Protein AF-A0A6A5UX02-F1 (afdb_monomer_lite)

Foldseek 3Di:
DDDDPPPPPPPPDPDPQADDQFDFDPQFAEFGTKGWCAPPNVAPVSVCVVVVHDPVQWDAQLLVLETWGPVPQDPVSVVLSVVCCVVQVVSVVCRVVVVRHDSVCRVCLVPDWRWDALVSLLSSLVVLVVQCVVCVVVSYHGASLSNGPVNNLQSVLSVCCVVDPPRDSPDDDDPCCPNTTHRNTHMYTD

Structure (mmCIF, N/CA/C/O backbone):
data_AF-A0A6A5UX02-F1
#
_entry.id   AF-A0A6A5UX02-F1
#
loop_
_atom_site.group_PDB
_atom_site.id
_atom_site.type_symbol
_atom_site.label_atom_id
_atom_site.label_alt_id
_atom_site.label_comp_id
_atom_site.label_asym_id
_atom_site.label_entity_id
_atom_site.label_seq_id
_atom_site.pdbx_PDB_ins_code
_atom_site.Cartn_x
_atom_site.Cartn_y
_atom_site.Cartn_z
_atom_site.occupancy
_atom_site.B_iso_or_equiv
_atom_site.auth_seq_id
_atom_site.auth_comp_id
_atom_site.auth_asym_id
_atom_site.auth_atom_id
_atom_site.pdbx_PDB_model_num
ATOM 1 N N . MET A 1 1 ? -52.853 19.200 -15.869 1.00 36.12 1 MET A N 1
ATOM 2 C CA . MET A 1 1 ? -51.908 20.037 -15.098 1.00 36.12 1 MET A CA 1
ATOM 3 C C . MET A 1 1 ? -51.128 19.112 -14.178 1.00 36.12 1 MET A C 1
ATOM 5 O O . MET A 1 1 ? -51.712 18.597 -13.238 1.00 36.12 1 MET A O 1
ATOM 9 N N . GLY A 1 2 ? -49.877 18.795 -14.518 1.00 32.62 2 GLY A N 1
ATOM 10 C CA . GLY A 1 2 ? -49.016 17.913 -13.722 1.00 32.62 2 GLY A CA 1
ATOM 11 C C . GLY A 1 2 ? -48.030 18.744 -12.909 1.00 32.62 2 GLY A C 1
ATOM 12 O O . GLY A 1 2 ? -47.303 19.551 -13.481 1.00 32.62 2 GLY A O 1
ATOM 13 N N . ILE A 1 3 ? -48.039 18.575 -11.589 1.00 36.62 3 ILE A N 1
ATOM 14 C CA . ILE A 1 3 ? -47.091 19.212 -10.671 1.00 36.62 3 ILE A CA 1
ATOM 15 C C . ILE A 1 3 ? -45.788 18.411 -10.744 1.00 36.62 3 ILE A C 1
ATOM 17 O O . ILE A 1 3 ? -45.739 17.264 -10.305 1.00 36.62 3 ILE A O 1
ATOM 21 N N . ALA A 1 4 ? -44.740 18.997 -11.320 1.00 32.47 4 ALA A N 1
ATOM 22 C CA . ALA A 1 4 ? -43.396 18.442 -11.252 1.00 32.47 4 ALA A CA 1
ATOM 23 C C . ALA A 1 4 ? -42.816 18.740 -9.862 1.00 32.47 4 ALA A C 1
ATOM 25 O O . ALA A 1 4 ? -42.477 19.884 -9.559 1.00 32.47 4 ALA A O 1
ATOM 26 N N . LEU A 1 5 ? -42.712 17.717 -9.007 1.00 34.97 5 LEU A N 1
ATOM 27 C CA . LEU A 1 5 ? -41.864 17.790 -7.821 1.00 34.97 5 LEU A CA 1
ATOM 28 C C . LEU A 1 5 ? -40.405 17.806 -8.284 1.00 34.97 5 LEU A C 1
ATOM 30 O O . LEU A 1 5 ? -39.851 16.780 -8.676 1.00 34.97 5 LEU A O 1
ATOM 34 N N . ALA A 1 6 ? -39.781 18.980 -8.231 1.00 35.69 6 ALA A N 1
ATOM 35 C CA . ALA A 1 6 ? -38.335 19.092 -8.275 1.00 35.69 6 ALA A CA 1
ATOM 36 C C . ALA A 1 6 ? -37.781 18.459 -6.991 1.00 35.69 6 ALA A C 1
ATOM 38 O O . ALA A 1 6 ? -37.843 19.052 -5.916 1.00 35.69 6 ALA A O 1
ATOM 39 N N . ALA A 1 7 ? -37.285 17.226 -7.094 1.00 32.75 7 ALA A N 1
ATOM 40 C CA . ALA A 1 7 ? -36.490 16.620 -6.041 1.00 32.75 7 ALA A CA 1
ATOM 41 C C . ALA A 1 7 ? -35.192 17.423 -5.927 1.00 32.75 7 ALA A C 1
ATOM 43 O O . ALA A 1 7 ? -34.283 17.297 -6.749 1.00 32.75 7 ALA A O 1
ATOM 44 N N . THR A 1 8 ? -35.131 18.295 -4.926 1.00 33.03 8 THR A N 1
ATOM 45 C CA . THR A 1 8 ? -33.921 19.008 -4.540 1.00 33.03 8 THR A CA 1
ATOM 46 C C . THR A 1 8 ? -32.908 17.962 -4.092 1.00 33.03 8 THR A C 1
ATOM 48 O O . THR A 1 8 ? -32.950 17.486 -2.957 1.00 33.03 8 THR A O 1
ATOM 51 N N . LEU A 1 9 ? -32.019 17.560 -5.003 1.00 32.19 9 LEU A N 1
ATOM 52 C CA . LEU A 1 9 ? -30.821 16.800 -4.675 1.00 32.19 9 LEU A CA 1
ATOM 53 C C . LEU A 1 9 ? -30.013 17.654 -3.696 1.00 32.19 9 LEU A C 1
ATOM 55 O O . LEU A 1 9 ? -29.263 18.541 -4.099 1.00 32.19 9 LEU A O 1
ATOM 59 N N . HIS A 1 10 ? -30.192 17.402 -2.399 1.00 31.09 10 HIS A N 1
ATOM 60 C CA . HIS A 1 10 ? -29.234 17.809 -1.386 1.00 31.09 10 HIS A CA 1
ATOM 61 C C . HIS A 1 10 ? -27.953 17.036 -1.678 1.00 31.09 10 HIS A C 1
ATOM 63 O O . HIS A 1 10 ? -27.734 15.929 -1.190 1.00 31.09 10 HIS A O 1
ATOM 69 N N . ARG A 1 11 ? -27.117 17.610 -2.541 1.00 34.28 11 ARG A N 1
ATOM 70 C CA . ARG A 1 11 ? -25.721 17.224 -2.642 1.00 34.28 11 ARG A CA 1
ATOM 71 C C . ARG A 1 11 ? -25.120 17.652 -1.310 1.00 34.28 11 ARG A C 1
ATOM 73 O O . ARG A 1 11 ? -24.959 18.847 -1.076 1.00 34.28 11 ARG A O 1
ATOM 80 N N . ALA A 1 12 ? -24.918 16.694 -0.406 1.00 37.16 12 ALA A N 1
ATOM 81 C CA . ALA A 1 12 ? -24.171 16.939 0.817 1.00 37.16 12 ALA A CA 1
ATOM 82 C C . ALA A 1 12 ? -22.887 17.671 0.415 1.00 37.16 12 ALA A C 1
ATOM 84 O O . ALA A 1 12 ? -22.179 17.218 -0.490 1.00 37.16 12 ALA A O 1
ATOM 85 N N . SER A 1 13 ? -22.656 18.848 0.999 1.00 35.81 13 SER A N 1
ATOM 86 C CA . SER A 1 13 ? -21.406 19.567 0.781 1.00 35.81 13 SER A CA 1
ATOM 87 C C . SER A 1 13 ? -20.269 18.605 1.136 1.00 35.81 13 SER A C 1
ATOM 89 O O . SER A 1 13 ? -20.356 17.985 2.199 1.00 35.81 13 SER A O 1
ATOM 91 N N . PRO A 1 14 ? -19.257 18.417 0.270 1.00 43.56 14 PRO A N 1
ATOM 92 C CA . PRO A 1 14 ? -18.121 17.573 0.609 1.00 43.56 14 PRO A CA 1
ATOM 93 C C . PRO A 1 14 ? -17.522 18.061 1.930 1.00 43.56 14 PRO A C 1
ATOM 95 O O . PRO A 1 14 ? -17.419 19.271 2.154 1.00 43.56 14 PRO A O 1
ATOM 98 N N . ASP A 1 15 ? -17.195 17.123 2.818 1.00 45.66 15 ASP A N 1
ATOM 99 C CA . ASP A 1 15 ? -16.470 17.427 4.047 1.00 45.66 15 ASP A CA 1
ATOM 100 C C . ASP A 1 15 ? -15.148 18.107 3.647 1.00 45.66 15 ASP A C 1
ATOM 102 O O . ASP A 1 15 ? -14.375 17.511 2.891 1.00 45.66 15 ASP A O 1
ATOM 106 N N . PRO A 1 16 ? -14.866 19.341 4.105 1.00 45.94 16 PRO A N 1
ATOM 107 C CA . PRO A 1 16 ? -13.628 20.049 3.770 1.00 45.94 16 PRO A CA 1
ATOM 108 C C . PRO A 1 16 ? -12.355 19.311 4.234 1.00 45.94 16 PRO A C 1
ATOM 110 O O . PRO A 1 16 ? -11.247 19.702 3.862 1.00 45.94 16 PRO A O 1
ATOM 113 N N . ASN A 1 17 ? -12.498 18.237 5.018 1.00 48.72 17 ASN A N 1
ATOM 114 C CA . ASN A 1 17 ? -11.422 17.383 5.513 1.00 48.72 17 ASN A CA 1
ATOM 115 C C . ASN A 1 17 ? -11.233 16.074 4.717 1.00 48.72 17 ASN A C 1
ATOM 117 O O . ASN A 1 17 ? -10.430 15.236 5.123 1.00 48.72 17 ASN A O 1
ATOM 121 N N . VAL A 1 18 ? -11.936 15.871 3.595 1.00 49.97 18 VAL A N 1
ATOM 122 C CA . VAL A 1 18 ? -11.862 14.651 2.767 1.00 49.97 18 VAL A CA 1
ATOM 123 C C . VAL A 1 18 ? -11.509 15.018 1.324 1.00 49.97 18 VAL A C 1
ATOM 125 O O . VAL A 1 18 ? -12.277 15.702 0.656 1.00 49.97 18 VAL A O 1
ATOM 128 N N . TRP A 1 19 ? -10.355 14.556 0.827 1.00 57.84 19 TRP A N 1
ATOM 129 C CA . TRP A 1 19 ? -9.800 15.040 -0.451 1.00 57.84 19 TRP A CA 1
ATOM 130 C C . TRP A 1 19 ? -9.678 13.988 -1.561 1.00 57.84 19 TRP A C 1
ATOM 132 O O . TRP A 1 19 ? -9.590 14.371 -2.726 1.00 57.84 19 TRP A O 1
ATOM 142 N N . LEU A 1 20 ? -9.750 12.687 -1.257 1.00 63.22 20 LEU A N 1
ATOM 143 C CA . LEU A 1 20 ? -9.851 11.642 -2.283 1.00 63.22 20 LEU A CA 1
ATOM 144 C C . LEU A 1 20 ? -11.222 10.968 -2.198 1.00 63.22 20 LEU A C 1
ATOM 146 O O . LEU A 1 20 ? -11.505 10.194 -1.281 1.00 63.22 20 LEU A O 1
ATOM 150 N N . SER A 1 21 ? -12.083 11.307 -3.159 1.00 63.16 21 SER A N 1
ATOM 151 C CA . SER A 1 21 ? -13.351 10.620 -3.389 1.00 63.16 21 SER A CA 1
ATOM 152 C C . SER A 1 21 ? -13.114 9.487 -4.376 1.00 63.16 21 SER A C 1
ATOM 154 O O . SER A 1 21 ? -12.569 9.703 -5.456 1.00 63.16 21 SER A O 1
ATOM 156 N N . TRP A 1 22 ? -13.520 8.290 -3.977 1.00 72.12 22 TRP A N 1
ATOM 157 C CA . TRP A 1 22 ? -13.393 7.073 -4.765 1.00 72.12 22 TRP A CA 1
ATOM 158 C C . TRP A 1 22 ? -14.769 6.643 -5.266 1.00 72.12 22 TRP A C 1
ATOM 160 O O . TRP A 1 22 ? -15.767 6.812 -4.553 1.00 72.12 22 TRP A O 1
ATOM 170 N N . ASP A 1 23 ? -14.835 6.082 -6.472 1.00 76.69 23 ASP A N 1
ATOM 171 C CA . ASP A 1 23 ? -16.083 5.544 -7.012 1.00 76.69 23 ASP A CA 1
ATOM 172 C C . ASP A 1 23 ? -16.323 4.146 -6.432 1.00 76.69 23 ASP A C 1
ATOM 174 O O . ASP A 1 23 ? -15.813 3.135 -6.921 1.00 76.69 23 ASP A O 1
ATOM 178 N N . LEU A 1 24 ? -17.049 4.106 -5.312 1.00 78.88 24 LEU A N 1
ATOM 179 C CA . LEU A 1 24 ? -17.302 2.883 -4.557 1.00 78.88 24 LEU A CA 1
ATOM 180 C C . LEU A 1 24 ? -18.662 2.276 -4.924 1.00 78.88 24 LEU A C 1
ATOM 182 O O . LEU A 1 24 ? -19.668 2.992 -4.967 1.00 78.88 24 LEU A O 1
ATOM 186 N N . PRO A 1 25 ? -18.767 0.938 -5.032 1.00 78.31 25 PRO A N 1
ATOM 187 C CA . PRO A 1 25 ? -20.056 0.263 -5.081 1.00 78.31 25 PRO A CA 1
ATOM 188 C C . PRO A 1 25 ? -20.932 0.660 -3.885 1.00 78.31 25 PRO A C 1
ATOM 190 O O . PRO A 1 25 ? -20.452 0.685 -2.742 1.00 78.31 25 PRO A O 1
ATOM 193 N N . LYS A 1 26 ? -22.220 0.933 -4.143 1.00 76.12 26 LYS A N 1
ATOM 194 C CA . LYS A 1 26 ? -23.183 1.459 -3.151 1.00 76.12 26 LYS A CA 1
ATOM 195 C C . LYS A 1 26 ? -23.240 0.626 -1.866 1.00 76.12 26 LYS A C 1
ATOM 197 O O . LYS A 1 26 ? -23.260 1.193 -0.778 1.00 76.12 26 LYS A O 1
ATOM 202 N N . ASP A 1 27 ? -23.156 -0.695 -1.994 1.00 82.31 27 ASP A N 1
ATOM 203 C CA . ASP A 1 27 ? -23.298 -1.636 -0.876 1.00 82.31 27 ASP A CA 1
ATOM 204 C C . ASP A 1 27 ? -21.956 -2.116 -0.289 1.00 82.31 27 ASP A C 1
ATOM 206 O O . ASP A 1 27 ? -21.923 -3.044 0.521 1.00 82.31 27 ASP A O 1
ATOM 210 N N . SER A 1 28 ? -20.831 -1.500 -0.679 1.00 83.31 28 SER A N 1
ATOM 211 C CA . SER A 1 28 ? -19.513 -1.863 -0.142 1.00 83.31 28 SER A CA 1
ATOM 212 C C . SER A 1 28 ? -19.416 -1.567 1.360 1.00 83.31 28 SER A C 1
ATOM 214 O O . SER A 1 28 ? -19.872 -0.519 1.827 1.00 83.31 28 SER A O 1
ATOM 216 N N . LYS A 1 29 ? -18.805 -2.468 2.137 1.00 88.31 29 LYS A N 1
ATOM 217 C CA . LYS A 1 29 ? -18.636 -2.312 3.592 1.00 88.31 29 LYS A CA 1
ATOM 218 C C . LYS A 1 29 ? -17.166 -2.093 3.949 1.00 88.31 29 LYS A C 1
ATOM 220 O O . LYS A 1 29 ? -16.359 -3.005 3.843 1.00 88.31 29 LYS A O 1
ATOM 225 N N . GLY A 1 30 ? -16.829 -0.910 4.442 1.00 88.00 30 GLY A N 1
ATOM 226 C CA . GLY A 1 30 ? -15.458 -0.558 4.808 1.00 88.00 30 GLY A CA 1
ATOM 227 C C . GLY A 1 30 ? -15.255 0.954 4.806 1.00 88.00 30 GLY A C 1
ATOM 228 O O . GLY A 1 30 ? -16.230 1.681 4.570 1.00 88.00 30 GLY A O 1
ATOM 229 N N . PRO A 1 31 ? -14.017 1.416 5.046 1.00 86.62 31 PRO A N 1
ATOM 230 C CA . PRO A 1 31 ? -13.642 2.824 4.958 1.00 86.62 31 PRO A CA 1
ATOM 231 C C . PRO A 1 31 ? -14.131 3.473 3.667 1.00 86.62 31 PRO A C 1
ATOM 233 O O . PRO A 1 31 ? -13.996 2.903 2.583 1.00 86.62 31 PRO A O 1
ATOM 236 N N . LYS A 1 32 ? -14.746 4.647 3.766 1.00 82.62 32 LYS A N 1
ATOM 237 C CA . LYS A 1 32 ? -15.328 5.335 2.598 1.00 82.62 32 LYS A CA 1
ATOM 238 C C . LYS A 1 32 ? -14.443 6.457 2.101 1.00 82.62 32 LYS A C 1
ATOM 240 O O . LYS A 1 32 ? -14.542 6.835 0.937 1.00 82.62 32 LYS A O 1
ATOM 245 N N . ASN A 1 33 ? -13.569 6.943 2.969 1.00 78.81 33 ASN A N 1
ATOM 246 C CA . ASN A 1 33 ? -12.746 8.097 2.702 1.00 78.81 33 ASN A CA 1
ATOM 247 C C . ASN A 1 33 ? -11.279 7.697 2.740 1.00 78.81 33 ASN A C 1
ATOM 249 O O . ASN A 1 33 ? -10.866 6.796 3.476 1.00 78.81 33 ASN A O 1
ATOM 253 N N . GLN A 1 34 ? -10.491 8.398 1.936 1.00 84.81 34 GLN A N 1
ATOM 254 C CA . GLN A 1 34 ? -9.050 8.375 2.054 1.00 84.81 34 GLN A CA 1
ATOM 255 C C . GLN A 1 34 ? -8.558 9.812 2.200 1.00 84.81 34 GLN A C 1
ATOM 257 O O . GLN A 1 34 ? -8.861 10.679 1.377 1.00 84.81 34 GLN A O 1
ATOM 262 N N . LEU A 1 35 ? -7.825 10.069 3.276 1.00 79.62 35 LEU A N 1
ATOM 263 C CA . LEU A 1 35 ? -7.162 11.341 3.499 1.00 79.62 35 LEU A CA 1
ATOM 264 C C . LEU A 1 35 ? -5.770 11.265 2.894 1.00 79.62 35 LEU A C 1
ATOM 266 O O . LEU A 1 35 ? -4.984 10.400 3.266 1.00 79.62 35 LEU A O 1
ATOM 270 N N . GLN A 1 36 ? -5.472 12.180 1.983 1.00 77.19 36 GLN A N 1
ATOM 271 C CA . GLN A 1 36 ? -4.112 12.442 1.544 1.00 77.19 36 GLN A CA 1
ATOM 272 C C . GLN A 1 36 ? -3.511 13.517 2.453 1.00 77.19 36 GLN A C 1
ATOM 274 O O . GLN A 1 36 ? -4.125 14.567 2.646 1.00 77.19 36 GLN A O 1
ATOM 279 N N . PHE A 1 37 ? -2.330 13.274 3.025 1.00 72.88 37 PHE A N 1
ATOM 280 C CA . PHE A 1 37 ? -1.683 14.246 3.912 1.00 72.88 37 PHE A CA 1
ATOM 281 C C . PHE A 1 37 ? -0.983 15.339 3.104 1.00 72.88 37 PHE A C 1
ATOM 283 O O . PHE A 1 37 ? 0.225 15.341 2.892 1.00 72.88 37 PHE A O 1
ATOM 290 N N . THR A 1 38 ? -1.770 16.297 2.636 1.00 64.75 38 THR A N 1
ATOM 291 C CA . THR A 1 38 ? -1.304 17.550 2.036 1.00 64.75 38 THR A CA 1
ATOM 292 C C . THR A 1 38 ? -1.815 18.733 2.857 1.00 64.75 38 THR A C 1
ATOM 294 O O . THR A 1 38 ? -2.713 18.591 3.685 1.00 64.75 38 THR A O 1
ATOM 297 N N . TRP A 1 39 ? -1.256 19.929 2.649 1.00 53.78 39 TRP A N 1
ATOM 298 C CA . TRP A 1 39 ? -1.781 21.157 3.267 1.00 53.78 39 TRP A CA 1
ATOM 299 C C . TRP A 1 39 ? -3.311 21.269 3.048 1.00 53.78 39 TRP A C 1
ATOM 301 O O . TRP A 1 39 ? -3.727 21.065 1.907 1.00 53.78 39 TRP A O 1
ATOM 311 N N . PRO A 1 40 ? -4.164 21.558 4.062 1.00 55.22 40 PRO A N 1
ATOM 312 C CA . PRO A 1 40 ? -3.895 22.084 5.409 1.00 55.22 40 PRO A CA 1
ATOM 313 C C . PRO A 1 40 ? -3.714 21.050 6.531 1.00 55.22 40 PRO A C 1
ATOM 315 O O . PRO A 1 40 ? -3.489 21.455 7.668 1.00 55.22 40 PRO A O 1
ATOM 318 N N . HIS A 1 41 ? -3.770 19.749 6.230 1.00 60.62 41 HIS A N 1
ATOM 319 C CA . HIS A 1 41 ? -3.484 18.661 7.175 1.00 60.62 41 HIS A CA 1
ATOM 320 C C . HIS A 1 41 ? -2.094 18.105 6.871 1.00 60.62 41 HIS A C 1
ATOM 322 O O . HIS A 1 41 ? -1.960 17.023 6.294 1.00 60.62 41 HIS A O 1
ATOM 328 N N . PRO A 1 42 ? -1.026 18.862 7.191 1.00 63.00 42 PRO A N 1
ATOM 329 C CA . PRO A 1 42 ? 0.300 18.604 6.668 1.00 63.00 42 PRO A CA 1
ATOM 330 C C . PRO A 1 42 ? 0.923 17.348 7.250 1.00 63.00 42 PRO A C 1
ATOM 332 O O . PRO A 1 42 ? 2.098 17.181 7.025 1.00 63.00 42 PRO A O 1
ATOM 335 N N . ASN A 1 43 ? 0.274 16.568 8.113 1.00 68.62 43 ASN A N 1
ATOM 336 C CA . ASN A 1 43 ? 0.816 15.303 8.594 1.00 68.62 43 ASN A CA 1
ATOM 337 C C . ASN A 1 43 ? -0.261 14.490 9.317 1.00 68.62 43 ASN A C 1
ATOM 339 O O . ASN A 1 43 ? -1.239 15.026 9.842 1.00 68.62 43 ASN A O 1
ATOM 343 N N . PHE A 1 44 ? -0.009 13.188 9.397 1.00 71.75 44 PHE A N 1
ATOM 344 C CA . PHE A 1 44 ? -0.852 12.236 10.103 1.00 71.75 44 PHE A CA 1
ATOM 345 C C . PHE A 1 44 ? -1.023 12.562 11.594 1.00 71.75 44 PHE A C 1
ATOM 347 O O . PHE A 1 44 ? -2.119 12.406 12.113 1.00 71.75 44 PHE A O 1
ATOM 354 N N . THR A 1 45 ? 0.024 13.040 12.278 1.00 73.00 45 THR A N 1
ATOM 355 C CA . THR A 1 45 ? 0.002 13.321 13.728 1.00 73.00 45 THR A CA 1
ATOM 356 C C . THR A 1 45 ? -1.039 14.381 14.100 1.00 73.00 45 THR A C 1
ATOM 358 O O . THR A 1 45 ? -1.731 14.252 15.108 1.00 73.00 45 THR A O 1
ATOM 361 N N . THR A 1 46 ? -1.176 15.427 13.282 1.00 75.44 46 THR A N 1
ATOM 362 C CA . THR A 1 46 ? -2.201 16.464 13.458 1.00 75.44 46 THR A CA 1
ATOM 363 C C . THR A 1 46 ? -3.597 15.866 13.295 1.00 75.44 46 THR A C 1
ATOM 365 O O . THR A 1 46 ? -4.423 15.985 14.198 1.00 75.44 46 THR A O 1
ATOM 368 N N . TRP A 1 47 ? -3.833 15.137 12.201 1.00 77.38 47 TRP A N 1
ATOM 369 C CA . TRP A 1 47 ? -5.123 14.491 11.951 1.00 77.38 47 TRP A CA 1
ATOM 370 C C . TRP A 1 47 ? -5.491 13.461 13.027 1.00 77.38 47 TRP A C 1
ATOM 372 O O . TRP A 1 47 ? -6.642 13.398 13.460 1.00 77.38 47 TRP A O 1
ATOM 382 N N . SER A 1 48 ? -4.536 12.652 13.491 1.00 78.88 48 SER A N 1
ATOM 383 C CA . SER A 1 48 ? -4.779 11.629 14.509 1.00 78.88 48 SER A CA 1
ATOM 384 C C . SER A 1 48 ? -5.167 12.262 15.849 1.00 78.88 48 SER A C 1
ATOM 386 O O . SER A 1 48 ? -6.111 11.804 16.490 1.00 78.88 48 SER A O 1
ATOM 388 N N . ALA A 1 49 ? -4.510 13.364 16.233 1.00 79.75 49 ALA A N 1
ATOM 389 C CA . ALA A 1 49 ? -4.848 14.121 17.438 1.00 79.75 49 ALA A CA 1
ATOM 390 C C . ALA A 1 49 ? -6.253 14.746 17.362 1.00 79.75 49 ALA A C 1
ATOM 392 O O . ALA A 1 49 ? -7.018 14.647 18.320 1.00 79.75 49 ALA A O 1
ATOM 393 N N . GLU A 1 50 ? -6.615 15.344 16.224 1.00 78.69 50 GLU A N 1
ATOM 394 C CA . GLU A 1 50 ? -7.928 15.977 16.020 1.00 78.69 50 GLU A CA 1
ATOM 395 C C . GLU A 1 50 ? -9.072 14.961 15.921 1.00 78.69 50 GLU A C 1
ATOM 397 O O . GLU A 1 50 ? -10.171 15.203 16.417 1.00 78.69 50 GLU A O 1
ATOM 402 N N . SER A 1 51 ? -8.816 13.805 15.306 1.00 75.81 51 SER A N 1
ATOM 403 C CA . SER A 1 51 ? -9.807 12.736 15.1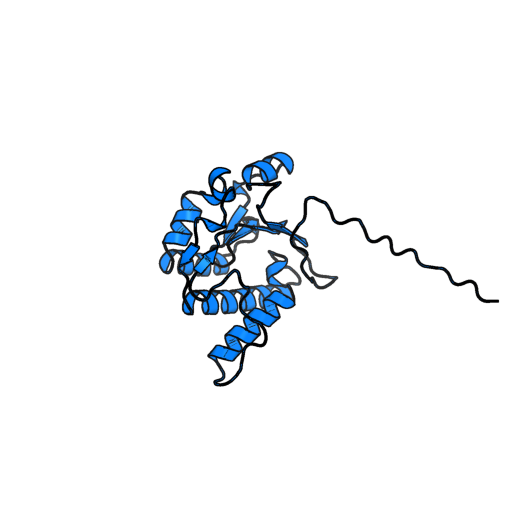42 1.00 75.81 51 SER A CA 1
ATOM 404 C C . SER A 1 51 ? -9.913 11.797 16.350 1.00 75.81 51 SER A C 1
ATOM 406 O O . SER A 1 51 ? -10.766 10.907 16.350 1.00 75.81 51 SER A O 1
ATOM 408 N N . GLY A 1 52 ? -9.061 11.969 17.369 1.00 80.88 52 GLY A N 1
ATOM 409 C CA . GLY A 1 52 ? -8.995 11.089 18.539 1.00 80.88 52 GLY A CA 1
ATOM 410 C C . GLY A 1 52 ? -8.533 9.665 18.211 1.00 80.88 52 GLY A C 1
ATOM 411 O O . GLY A 1 52 ? -8.852 8.730 18.945 1.00 80.88 52 GLY A O 1
ATOM 412 N N . ARG A 1 53 ? -7.822 9.480 17.095 1.00 82.50 53 ARG A N 1
ATOM 413 C CA . ARG A 1 53 ? -7.328 8.177 16.633 1.00 82.50 53 ARG A CA 1
ATOM 414 C C . ARG A 1 53 ? -5.892 7.968 17.090 1.00 82.50 53 ARG A C 1
ATOM 416 O O . ARG A 1 53 ? -5.078 8.887 17.012 1.00 82.50 53 ARG A O 1
ATOM 423 N N . ASN A 1 54 ? -5.563 6.756 17.531 1.00 84.50 54 ASN A N 1
ATOM 424 C CA . ASN A 1 54 ? -4.185 6.421 17.857 1.00 84.50 54 ASN A CA 1
ATOM 425 C C . ASN A 1 54 ? -3.439 6.030 16.579 1.00 84.50 54 ASN A C 1
ATOM 427 O O . ASN A 1 54 ? -3.941 5.280 15.746 1.00 84.50 54 ASN A O 1
ATOM 431 N N . ILE A 1 55 ? -2.224 6.540 16.427 1.00 80.06 55 ILE A N 1
ATOM 432 C CA . ILE A 1 55 ? -1.352 6.186 15.319 1.00 80.06 55 ILE A CA 1
ATOM 433 C C . ILE A 1 55 ? -0.978 4.707 15.295 1.00 80.06 55 ILE A C 1
ATOM 435 O O . ILE A 1 55 ? -0.856 4.127 14.219 1.00 80.06 55 ILE A O 1
ATOM 439 N N . ASP A 1 56 ? -0.836 4.089 16.463 1.00 85.56 56 ASP A N 1
ATOM 440 C CA . ASP A 1 56 ? -0.453 2.681 16.557 1.00 85.56 56 ASP A CA 1
ATOM 441 C C . ASP A 1 56 ? -1.600 1.733 16.146 1.00 85.56 56 ASP A C 1
ATOM 443 O O . ASP A 1 56 ? -1.380 0.539 15.933 1.00 85.56 56 ASP A O 1
ATOM 447 N N . ASP A 1 57 ? -2.807 2.271 15.927 1.00 89.19 57 ASP A N 1
ATOM 448 C CA . ASP A 1 57 ? -3.932 1.544 15.331 1.00 89.19 57 ASP A CA 1
ATOM 449 C C . ASP A 1 57 ? -3.812 1.421 13.804 1.00 89.19 57 ASP A C 1
ATOM 451 O O . ASP A 1 57 ? -4.671 0.796 13.173 1.00 89.19 57 ASP A O 1
ATOM 455 N N . PHE A 1 58 ? -2.777 2.016 13.202 1.00 89.12 58 PHE A N 1
ATOM 456 C CA . PHE A 1 58 ? -2.560 2.013 11.764 1.00 89.12 58 PHE A CA 1
ATOM 457 C C . PHE A 1 58 ? -1.275 1.298 11.366 1.00 89.12 58 PHE A C 1
ATOM 459 O O . PHE A 1 58 ? -0.212 1.441 11.968 1.00 89.12 58 PHE A O 1
ATOM 466 N N . TYR A 1 59 ? -1.385 0.581 10.258 1.00 91.56 59 TYR A N 1
ATOM 467 C CA . TYR A 1 59 ? -0.305 -0.098 9.578 1.00 91.56 59 TYR A CA 1
ATOM 468 C C . TYR A 1 59 ? -0.058 0.575 8.229 1.00 91.56 59 TYR A C 1
ATOM 470 O O . TYR A 1 59 ? -1.000 0.793 7.465 1.00 91.56 59 TYR A O 1
ATOM 478 N N . LEU A 1 60 ? 1.201 0.892 7.929 1.00 91.06 60 LEU A N 1
ATOM 479 C CA . LEU A 1 60 ? 1.594 1.456 6.642 1.00 91.06 60 LEU A CA 1
ATOM 480 C C . LEU A 1 60 ? 1.836 0.337 5.627 1.00 91.06 60 LEU A C 1
ATOM 482 O O . LEU A 1 60 ? 2.770 -0.448 5.772 1.00 91.06 60 LEU A O 1
ATOM 486 N N . ARG A 1 61 ? 1.043 0.326 4.561 1.00 93.62 61 ARG A N 1
ATOM 487 C CA . ARG A 1 61 ? 1.333 -0.424 3.342 1.00 93.62 61 ARG A CA 1
ATOM 488 C C . ARG A 1 61 ? 2.337 0.353 2.485 1.00 93.62 61 ARG A C 1
ATOM 490 O O . ARG A 1 61 ? 2.174 1.547 2.232 1.00 93.62 61 ARG A O 1
ATOM 497 N N . LEU A 1 62 ? 3.395 -0.325 2.057 1.00 91.94 62 LEU A N 1
ATOM 498 C CA . LEU A 1 62 ? 4.506 0.264 1.310 1.00 91.94 62 LEU A CA 1
ATOM 499 C C . LEU A 1 62 ? 4.167 0.462 -0.171 1.00 91.94 62 LEU A C 1
ATOM 501 O O . LEU A 1 62 ? 4.600 1.440 -0.774 1.00 91.94 62 LEU A O 1
ATOM 505 N N . ASP A 1 63 ? 3.388 -0.453 -0.746 1.00 92.12 63 ASP A N 1
ATOM 506 C CA . ASP A 1 63 ? 3.085 -0.487 -2.178 1.00 92.12 63 ASP A CA 1
ATOM 507 C C . ASP A 1 63 ? 2.132 0.625 -2.628 1.00 92.12 63 ASP A C 1
ATOM 509 O O . ASP A 1 63 ? 2.276 1.169 -3.719 1.00 92.12 63 ASP A O 1
ATOM 513 N N . ASP A 1 64 ? 1.168 0.970 -1.776 1.00 87.94 64 ASP A N 1
ATOM 514 C CA . ASP A 1 64 ? 0.134 1.976 -2.029 1.00 87.94 64 ASP A CA 1
ATOM 515 C C . ASP A 1 64 ? 0.339 3.250 -1.188 1.00 87.94 64 ASP A C 1
ATOM 517 O O . ASP A 1 64 ? -0.474 4.176 -1.261 1.00 87.94 64 ASP A O 1
ATOM 521 N N . GLN A 1 65 ? 1.405 3.283 -0.376 1.00 87.62 65 GLN A N 1
ATOM 522 C CA . GLN A 1 65 ? 1.733 4.357 0.563 1.00 87.62 65 GLN A CA 1
ATOM 523 C C . GLN A 1 65 ? 0.545 4.716 1.457 1.00 87.62 65 GLN A C 1
ATOM 525 O O . GLN A 1 65 ? 0.170 5.881 1.597 1.00 87.62 65 GLN A O 1
ATOM 530 N N . THR A 1 66 ? -0.128 3.718 2.015 1.00 89.56 66 THR A N 1
ATOM 531 C CA . THR A 1 66 ? -1.403 3.943 2.690 1.00 89.56 66 THR A CA 1
ATOM 532 C C . THR A 1 66 ? -1.428 3.344 4.085 1.00 89.56 66 THR A C 1
ATOM 534 O O . THR A 1 66 ? -1.098 2.185 4.316 1.00 89.56 66 THR A O 1
ATOM 537 N N . LEU A 1 67 ? -1.871 4.157 5.037 1.00 90.62 67 LEU A N 1
ATOM 538 C CA . LEU A 1 67 ? -2.178 3.760 6.398 1.00 90.62 67 LEU A CA 1
ATOM 539 C C . LEU A 1 67 ? -3.575 3.147 6.437 1.00 90.62 67 LEU A C 1
ATOM 541 O O . LEU A 1 67 ? -4.576 3.791 6.107 1.00 90.62 67 LEU A O 1
ATOM 545 N N . ILE A 1 68 ? -3.628 1.894 6.867 1.00 92.31 68 ILE A N 1
ATOM 546 C CA . ILE A 1 68 ? -4.853 1.116 7.039 1.00 92.31 68 ILE A CA 1
ATOM 547 C C . ILE A 1 68 ? -4.995 0.673 8.496 1.00 92.31 68 ILE A C 1
ATOM 549 O O . ILE A 1 68 ? -3.986 0.574 9.190 1.00 92.31 68 ILE A O 1
ATOM 553 N N . PRO A 1 69 ? -6.208 0.362 8.981 1.00 91.06 69 PRO A N 1
ATOM 554 C CA . PRO A 1 69 ? -6.368 -0.156 10.334 1.00 91.06 69 PRO A CA 1
ATOM 555 C C . PRO A 1 69 ? -5.564 -1.448 10.535 1.00 91.06 69 PRO A C 1
ATOM 557 O O . PRO A 1 69 ? -5.752 -2.409 9.786 1.00 91.06 69 PRO A O 1
ATOM 560 N N . THR A 1 70 ? -4.728 -1.507 11.574 1.00 92.38 70 THR A N 1
ATOM 561 C CA . THR A 1 70 ? -3.880 -2.667 11.908 1.00 92.38 70 THR A CA 1
A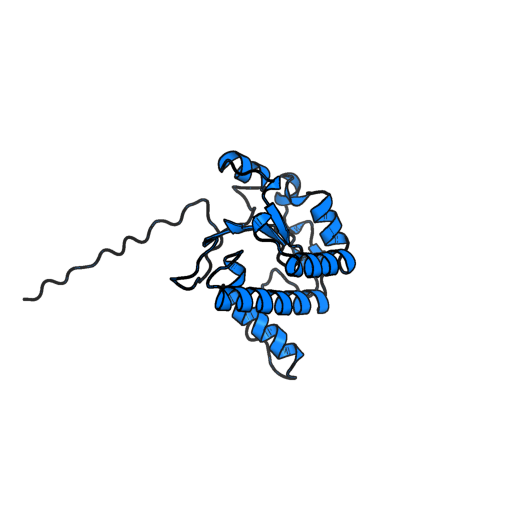TOM 562 C C . THR A 1 70 ? -4.704 -3.948 12.035 1.00 92.38 70 THR A C 1
ATOM 564 O O . THR A 1 70 ? -4.300 -5.003 11.558 1.00 92.38 70 THR A O 1
ATOM 567 N N . ALA A 1 71 ? -5.923 -3.851 12.575 1.00 91.44 71 ALA A N 1
ATOM 568 C CA . ALA A 1 71 ? -6.854 -4.976 12.694 1.00 91.44 71 ALA A CA 1
ATOM 569 C C . ALA A 1 71 ? -7.311 -5.581 11.347 1.00 91.44 71 ALA A C 1
ATOM 571 O O . ALA A 1 71 ? -7.907 -6.655 11.330 1.00 91.44 71 ALA A O 1
ATOM 572 N N . SER A 1 72 ? -7.073 -4.895 10.225 1.00 90.94 72 SER A N 1
ATOM 573 C CA . SER A 1 72 ? -7.411 -5.368 8.874 1.00 90.94 72 SER A CA 1
ATOM 574 C C . SER A 1 72 ? -6.241 -6.051 8.159 1.00 90.94 72 SER A C 1
ATOM 576 O O . SER A 1 72 ? -6.427 -6.574 7.058 1.00 90.94 72 SER A O 1
ATOM 578 N N . VAL A 1 73 ? -5.046 -6.034 8.755 1.00 93.50 73 VAL A N 1
ATOM 579 C CA . VAL A 1 73 ? -3.835 -6.646 8.204 1.00 93.50 73 VAL A CA 1
ATOM 580 C C . VAL A 1 73 ? -3.833 -8.131 8.553 1.00 93.50 73 VAL A C 1
ATOM 582 O O . VAL A 1 73 ? -3.812 -8.503 9.724 1.00 93.50 73 VAL A O 1
ATOM 585 N N . ASP A 1 74 ? -3.855 -8.990 7.536 1.00 94.12 74 ASP A N 1
ATOM 586 C CA . ASP A 1 74 ? -3.768 -10.439 7.713 1.00 94.12 74 ASP A CA 1
ATOM 587 C C . ASP A 1 74 ? -2.390 -10.989 7.318 1.00 94.12 74 ASP A C 1
ATOM 589 O O . ASP A 1 74 ? -1.512 -10.268 6.839 1.00 94.12 74 ASP A O 1
ATOM 593 N N . ALA A 1 75 ? -2.195 -12.295 7.513 1.00 95.94 75 ALA A N 1
ATOM 594 C CA . ALA A 1 75 ? -0.937 -12.963 7.190 1.00 95.94 75 ALA A CA 1
ATOM 595 C C . ALA A 1 75 ? -0.555 -12.849 5.703 1.00 95.94 75 ALA A C 1
ATOM 597 O O . ALA A 1 75 ? 0.632 -12.791 5.383 1.00 95.94 75 ALA A O 1
ATOM 598 N N . SER A 1 76 ? -1.538 -12.794 4.796 1.00 94.56 76 SER A N 1
ATOM 599 C CA . SER A 1 76 ? -1.263 -12.631 3.369 1.00 94.56 76 SER A CA 1
ATOM 600 C C . SER A 1 76 ? -0.773 -11.220 3.066 1.00 94.56 76 SER A C 1
ATOM 602 O O . SER A 1 76 ? 0.166 -11.073 2.292 1.00 94.56 76 SER A O 1
ATOM 604 N N . GLU A 1 77 ? -1.388 -10.196 3.656 1.00 95.88 77 GLU A N 1
ATOM 605 C CA . GLU A 1 77 ? -0.945 -8.808 3.523 1.00 95.88 77 GLU A CA 1
ATOM 606 C C . GLU A 1 77 ? 0.484 -8.658 4.066 1.00 95.88 77 GLU A C 1
ATOM 608 O O . GLU A 1 77 ? 1.353 -8.169 3.350 1.00 95.88 77 GLU A O 1
ATOM 613 N N . LEU A 1 78 ? 0.775 -9.194 5.258 1.00 96.12 78 LEU A N 1
ATOM 614 C CA . LEU A 1 78 ? 2.127 -9.165 5.836 1.00 96.12 78 LEU A CA 1
ATOM 615 C C . LEU A 1 78 ? 3.178 -9.825 4.938 1.00 96.12 78 LEU A C 1
ATOM 617 O O . LEU A 1 78 ? 4.283 -9.301 4.809 1.00 96.12 78 LEU A O 1
ATOM 621 N N . GLN A 1 79 ? 2.845 -10.945 4.292 1.00 97.31 79 GLN A N 1
ATOM 622 C CA . GLN A 1 79 ? 3.755 -11.610 3.360 1.00 97.31 79 GLN A CA 1
ATOM 623 C C . GLN A 1 79 ? 4.145 -10.685 2.198 1.00 97.31 79 GLN A C 1
ATOM 625 O O . GLN A 1 79 ? 5.324 -10.591 1.855 1.00 97.31 79 GLN A O 1
ATOM 630 N N . TYR A 1 80 ? 3.176 -9.984 1.605 1.00 96.75 80 TYR A N 1
ATOM 631 C CA . TYR A 1 80 ? 3.445 -9.062 0.502 1.00 96.75 80 TYR A CA 1
ATOM 632 C C . TYR A 1 80 ? 4.218 -7.829 0.951 1.00 96.75 80 TYR A C 1
ATOM 634 O O . TYR A 1 80 ? 5.184 -7.440 0.300 1.00 96.75 80 TYR A O 1
ATOM 642 N N . GLN A 1 81 ? 3.858 -7.251 2.092 1.00 95.94 81 GLN A N 1
ATOM 643 C CA . GLN A 1 81 ? 4.567 -6.091 2.627 1.00 95.94 81 GLN A CA 1
ATOM 644 C C . GLN A 1 81 ? 6.011 -6.433 3.017 1.00 95.94 81 GLN A C 1
ATOM 646 O O . GLN A 1 81 ? 6.919 -5.644 2.765 1.00 95.94 81 GLN A O 1
ATOM 651 N N . SER A 1 82 ? 6.260 -7.647 3.522 1.00 96.00 82 SER A N 1
ATOM 652 C CA . SER A 1 82 ? 7.618 -8.156 3.749 1.00 96.00 82 SER A CA 1
ATOM 653 C C . SER A 1 82 ? 8.409 -8.300 2.446 1.00 96.00 82 SER A C 1
ATOM 655 O O . SER A 1 82 ? 9.615 -8.041 2.429 1.00 96.00 82 SER A O 1
ATOM 657 N N . TRP A 1 83 ? 7.754 -8.705 1.354 1.00 96.75 83 TRP A N 1
ATOM 658 C CA . TRP A 1 83 ? 8.385 -8.765 0.037 1.00 96.75 83 TRP A CA 1
ATOM 659 C C . TRP A 1 83 ? 8.780 -7.360 -0.440 1.00 96.75 83 TRP A C 1
ATOM 661 O O . TRP A 1 83 ? 9.948 -7.160 -0.775 1.00 96.75 83 TRP A O 1
ATOM 671 N N . TYR A 1 84 ? 7.877 -6.373 -0.354 1.00 95.12 84 TYR A N 1
ATOM 672 C CA . TYR A 1 84 ? 8.181 -4.974 -0.692 1.00 95.12 84 TYR A CA 1
ATOM 673 C C . TYR A 1 84 ? 9.316 -4.403 0.150 1.00 95.12 84 TYR A C 1
ATOM 675 O O . TYR A 1 84 ? 10.217 -3.773 -0.392 1.00 95.12 84 TYR A O 1
ATOM 683 N N . ALA A 1 85 ? 9.308 -4.658 1.459 1.00 93.69 85 ALA A N 1
ATOM 684 C CA . ALA A 1 85 ? 10.359 -4.188 2.352 1.00 93.69 85 ALA A CA 1
ATOM 685 C C . ALA A 1 85 ? 11.740 -4.756 1.984 1.00 93.69 85 ALA A C 1
ATOM 687 O O . ALA A 1 85 ? 12.749 -4.069 2.116 1.00 93.69 85 ALA A O 1
ATOM 688 N N . THR A 1 86 ? 11.779 -5.995 1.488 1.00 94.88 86 THR A N 1
ATOM 689 C CA . THR A 1 86 ? 13.019 -6.662 1.067 1.00 94.88 86 THR A CA 1
ATOM 690 C C . THR A 1 86 ? 13.513 -6.149 -0.288 1.00 94.88 86 THR A C 1
ATOM 692 O O . THR A 1 86 ? 14.711 -5.936 -0.455 1.00 94.88 86 THR A O 1
ATOM 695 N N . HIS A 1 87 ? 12.609 -5.940 -1.250 1.00 94.06 87 HIS A N 1
ATOM 696 C CA . HIS A 1 87 ? 12.963 -5.553 -2.625 1.00 94.06 87 HIS A CA 1
ATOM 697 C C . HIS A 1 87 ? 13.187 -4.042 -2.770 1.00 94.06 87 HIS A C 1
ATOM 699 O O . HIS A 1 87 ? 14.012 -3.611 -3.572 1.00 94.06 87 HIS A O 1
ATOM 705 N N . TYR A 1 88 ? 12.519 -3.241 -1.938 1.00 91.38 88 TYR A N 1
ATOM 706 C CA . TYR A 1 88 ? 12.584 -1.780 -1.937 1.00 91.38 88 TYR A CA 1
ATOM 707 C C . TYR A 1 88 ? 12.921 -1.262 -0.525 1.00 91.38 88 TYR A C 1
ATOM 709 O O . TYR A 1 88 ? 12.102 -0.598 0.115 1.00 91.38 88 TYR A O 1
ATOM 717 N N . PRO A 1 89 ? 14.130 -1.531 0.003 1.00 87.88 89 PRO A N 1
ATOM 718 C CA . PRO A 1 89 ? 14.483 -1.259 1.404 1.00 87.88 89 PRO A CA 1
ATOM 719 C C . PRO A 1 89 ? 14.416 0.224 1.801 1.00 87.88 89 PRO A C 1
ATOM 721 O O . PRO A 1 89 ? 14.258 0.553 2.979 1.00 87.88 89 PRO A O 1
ATOM 724 N N . TRP A 1 90 ? 14.486 1.147 0.838 1.00 82.62 90 TRP A N 1
ATOM 725 C CA . TRP A 1 90 ? 14.281 2.574 1.100 1.00 82.62 90 TRP A CA 1
ATOM 726 C C . TRP A 1 90 ? 12.831 2.903 1.484 1.00 82.62 90 TRP A C 1
ATOM 728 O O . TRP A 1 90 ? 12.620 3.776 2.325 1.00 82.62 90 TRP A O 1
ATOM 738 N N . PHE A 1 91 ? 11.842 2.173 0.956 1.00 83.00 91 PHE A N 1
ATOM 739 C CA . PHE A 1 91 ? 10.443 2.276 1.386 1.00 83.00 91 PHE A CA 1
ATOM 740 C C . PHE A 1 91 ? 10.289 1.795 2.834 1.00 83.00 91 PHE A C 1
ATOM 742 O O . PHE A 1 91 ? 9.676 2.480 3.651 1.00 83.00 91 PHE A O 1
ATOM 749 N N . ALA A 1 92 ? 10.904 0.656 3.170 1.00 81.25 92 ALA A N 1
ATOM 750 C CA . ALA A 1 92 ? 10.894 0.122 4.532 1.00 81.25 92 ALA A CA 1
ATOM 751 C C . ALA A 1 92 ? 11.534 1.097 5.525 1.00 81.25 92 ALA A C 1
ATOM 753 O O . ALA A 1 92 ? 10.942 1.408 6.549 1.00 81.25 92 ALA A O 1
ATOM 754 N N . THR A 1 93 ? 12.681 1.683 5.168 1.00 83.25 93 THR A N 1
ATOM 755 C CA . THR A 1 93 ? 13.364 2.683 6.006 1.00 83.25 93 THR A CA 1
ATOM 756 C C . THR A 1 93 ? 12.469 3.895 6.294 1.00 83.25 93 THR A C 1
ATOM 758 O O . THR A 1 93 ? 12.461 4.422 7.409 1.00 83.25 93 THR A O 1
ATOM 761 N N . LEU A 1 94 ? 11.684 4.349 5.311 1.00 76.81 94 LEU A N 1
ATOM 762 C CA . LEU A 1 94 ? 10.716 5.436 5.499 1.00 76.81 94 LEU A CA 1
ATOM 763 C C . LEU A 1 94 ? 9.545 5.034 6.401 1.00 76.81 94 LEU A C 1
ATOM 765 O O . LEU A 1 94 ? 9.084 5.858 7.196 1.00 76.81 94 LEU A O 1
ATOM 769 N N . GLY A 1 95 ? 9.094 3.783 6.300 1.00 77.75 95 GLY A N 1
ATOM 770 C CA . GLY A 1 95 ? 8.102 3.203 7.201 1.00 77.75 95 GLY A CA 1
ATOM 771 C C . GLY A 1 95 ? 8.611 3.115 8.641 1.00 77.75 95 GLY A C 1
ATOM 772 O O . GLY A 1 95 ? 7.986 3.663 9.547 1.00 77.75 95 GLY A O 1
ATOM 773 N N . ASP A 1 96 ? 9.784 2.515 8.837 1.00 80.56 96 ASP A N 1
ATOM 774 C CA . ASP A 1 96 ? 10.393 2.260 10.147 1.00 80.56 96 ASP A CA 1
ATOM 775 C C . ASP A 1 96 ? 10.768 3.551 10.875 1.00 80.56 96 ASP A C 1
ATOM 777 O O . ASP A 1 96 ? 10.483 3.719 12.061 1.00 80.56 96 ASP A O 1
ATOM 781 N N . SER A 1 97 ? 11.359 4.510 10.154 1.00 79.25 97 SER A N 1
ATOM 782 C CA . SER A 1 97 ? 11.661 5.838 10.707 1.00 79.25 97 SER A CA 1
ATOM 783 C C . SER A 1 97 ? 10.407 6.651 11.024 1.00 79.25 97 SER A C 1
ATOM 785 O O . SER A 1 97 ? 10.503 7.700 11.667 1.00 79.25 97 SER A O 1
ATOM 787 N N . ARG A 1 98 ? 9.240 6.205 10.537 1.00 78.31 98 ARG A N 1
ATOM 788 C CA . ARG A 1 98 ? 7.976 6.936 10.569 1.00 78.31 98 ARG A CA 1
ATOM 789 C C . ARG A 1 98 ? 8.131 8.378 10.066 1.00 78.31 98 ARG A C 1
ATOM 791 O O . ARG A 1 98 ? 7.456 9.293 10.536 1.00 78.31 98 ARG A O 1
ATOM 798 N N . ALA A 1 99 ? 9.026 8.603 9.097 1.00 73.81 99 ALA A N 1
ATOM 799 C CA . ALA A 1 99 ? 9.358 9.941 8.600 1.00 73.81 99 ALA A CA 1
ATOM 800 C C . ALA A 1 99 ? 8.128 10.674 8.035 1.00 73.81 99 ALA A C 1
ATOM 802 O O . ALA A 1 99 ? 8.016 11.894 8.162 1.00 73.81 99 ALA A O 1
ATOM 803 N N . TYR A 1 100 ? 7.161 9.912 7.515 1.00 70.44 100 TYR A N 1
ATOM 804 C CA . TYR A 1 100 ? 5.854 10.383 7.054 1.00 70.44 100 TYR A CA 1
ATOM 805 C C . TYR A 1 100 ? 4.986 11.027 8.154 1.00 70.44 100 TYR A C 1
ATOM 807 O O . TYR A 1 100 ? 3.950 11.617 7.869 1.00 70.44 100 TYR A O 1
ATOM 815 N N . LEU A 1 101 ? 5.372 10.962 9.425 1.00 71.44 101 LEU A N 1
ATOM 816 C CA . LEU A 1 101 ? 4.671 11.650 10.514 1.00 71.44 101 LEU A CA 1
ATOM 817 C C . LEU A 1 101 ? 5.184 13.061 10.775 1.00 71.44 101 LEU A C 1
ATOM 819 O O . LEU A 1 101 ? 4.522 13.845 11.458 1.00 71.44 101 LEU A O 1
ATOM 823 N N . ASN A 1 102 ? 6.364 13.391 10.254 1.00 68.50 102 ASN A N 1
ATOM 824 C CA . ASN A 1 102 ? 7.011 14.664 10.516 1.00 68.50 102 ASN A CA 1
ATOM 825 C C . ASN A 1 102 ? 6.499 15.734 9.545 1.00 68.50 102 ASN A C 1
ATOM 827 O O . ASN A 1 102 ? 6.583 15.579 8.331 1.00 68.50 102 ASN A O 1
ATOM 831 N N . SER A 1 103 ? 6.033 16.868 10.072 1.00 59.59 103 SER A N 1
ATOM 832 C CA . SER A 1 103 ? 5.535 18.003 9.277 1.00 59.59 103 SER A CA 1
ATOM 833 C C . SER A 1 103 ? 6.553 18.565 8.272 1.00 59.59 103 SER A C 1
ATOM 835 O O . SER A 1 103 ? 6.159 19.150 7.265 1.00 59.59 103 SER A O 1
ATOM 837 N N . THR A 1 104 ? 7.854 18.371 8.506 1.00 61.12 104 THR A N 1
ATOM 838 C CA . THR A 1 104 ? 8.928 18.782 7.584 1.00 61.12 104 THR A CA 1
ATOM 839 C C . THR A 1 104 ? 8.897 17.975 6.284 1.00 61.12 104 THR A C 1
ATOM 841 O O . THR A 1 104 ? 9.175 18.524 5.221 1.00 61.12 104 THR A O 1
ATOM 844 N N . TYR A 1 105 ? 8.488 16.705 6.360 1.00 61.97 105 TYR A N 1
ATOM 845 C CA . TYR A 1 105 ? 8.385 15.780 5.230 1.00 61.97 105 TYR A CA 1
ATOM 846 C C . TYR A 1 105 ? 7.373 16.269 4.177 1.00 61.97 105 TYR A C 1
ATOM 848 O O . TYR A 1 105 ? 7.600 16.195 2.973 1.00 61.97 105 TYR A O 1
ATOM 856 N N . TRP A 1 106 ? 6.273 16.865 4.636 1.00 57.72 106 TRP A N 1
ATOM 857 C CA . TRP A 1 106 ? 5.125 17.244 3.809 1.00 57.72 106 TRP A CA 1
ATOM 858 C C . TRP A 1 106 ? 5.183 18.649 3.228 1.00 57.72 106 TRP A C 1
ATOM 860 O O . TRP A 1 106 ? 4.437 18.972 2.307 1.00 57.72 106 TRP A O 1
ATOM 870 N N . ARG A 1 107 ? 6.073 19.504 3.745 1.00 59.44 107 ARG A N 1
ATOM 871 C CA . ARG A 1 107 ? 6.278 20.857 3.200 1.00 59.44 107 ARG A CA 1
ATOM 872 C C . ARG A 1 107 ? 6.863 20.831 1.788 1.00 59.44 107 ARG A C 1
ATOM 874 O O . ARG A 1 107 ? 6.762 21.824 1.075 1.00 59.44 107 ARG A O 1
ATOM 881 N N . SER A 1 108 ? 7.444 19.704 1.380 1.00 61.06 108 SER A N 1
ATOM 882 C CA . SER A 1 108 ? 7.849 19.449 0.003 1.00 61.06 108 SER A CA 1
ATOM 883 C C . SER A 1 108 ? 7.681 17.959 -0.311 1.00 61.06 108 SER A C 1
ATOM 885 O O . SER A 1 108 ? 8.662 17.221 -0.294 1.00 61.06 108 SER A O 1
ATOM 887 N N . PRO A 1 109 ? 6.462 17.479 -0.626 1.00 54.34 109 PRO A N 1
ATOM 888 C CA . PRO A 1 109 ? 6.240 16.070 -0.966 1.00 54.34 109 PRO A CA 1
ATOM 889 C C . PRO A 1 109 ? 7.079 15.671 -2.185 1.00 54.34 109 PRO A C 1
ATOM 891 O O . PRO A 1 109 ? 7.597 14.567 -2.258 1.00 54.34 109 PRO A O 1
ATOM 894 N N . ARG A 1 110 ? 7.311 16.641 -3.088 1.00 58.00 110 ARG A N 1
ATOM 895 C CA . ARG A 1 110 ? 8.199 16.562 -4.258 1.00 58.00 110 ARG A CA 1
ATOM 896 C C . ARG A 1 110 ? 9.695 16.406 -3.936 1.00 58.00 110 ARG A C 1
ATOM 898 O O . ARG A 1 110 ? 10.477 16.222 -4.860 1.00 58.00 110 ARG A O 1
ATOM 905 N N . SER A 1 111 ? 10.105 16.482 -2.668 1.00 59.53 111 SER A N 1
ATOM 906 C CA . SER A 1 111 ? 11.520 16.398 -2.271 1.00 59.53 111 SER A CA 1
ATOM 907 C C . SER A 1 111 ? 12.060 14.974 -2.140 1.00 59.53 111 SER A C 1
ATOM 909 O O . SER A 1 111 ? 13.276 14.809 -2.072 1.00 59.53 111 SER A O 1
ATOM 911 N N . LEU A 1 112 ? 11.191 13.957 -2.129 1.00 69.25 112 LEU A N 1
ATOM 912 C CA . LEU A 1 112 ? 11.588 12.556 -1.967 1.00 69.25 112 LEU A CA 1
ATOM 913 C C . LEU A 1 112 ? 11.000 11.681 -3.080 1.00 69.25 112 LEU A C 1
ATOM 915 O O . LEU A 1 112 ? 10.073 10.905 -2.835 1.00 69.25 112 LEU A O 1
ATOM 919 N N . PRO A 1 113 ? 11.509 11.809 -4.319 1.00 72.31 113 PRO A N 1
ATOM 920 C CA . PRO A 1 113 ? 11.212 10.839 -5.360 1.00 72.31 113 PRO A CA 1
ATOM 921 C C . PRO A 1 113 ? 11.835 9.499 -4.963 1.00 72.31 113 PRO A C 1
ATOM 923 O O . PRO A 1 113 ? 13.058 9.368 -4.862 1.00 72.31 113 PRO A O 1
ATOM 926 N N . LEU A 1 114 ? 10.997 8.495 -4.717 1.00 77.06 114 LEU A N 1
ATOM 927 C CA . LEU A 1 114 ? 11.473 7.137 -4.499 1.00 77.06 114 LEU A CA 1
ATOM 928 C C . LEU A 1 114 ? 11.607 6.449 -5.836 1.00 77.06 114 LEU A C 1
ATOM 930 O O . LEU A 1 114 ? 10.670 6.436 -6.632 1.00 77.06 114 LEU A O 1
ATOM 934 N N . LYS A 1 115 ? 12.774 5.856 -6.068 1.00 82.38 115 LYS A N 1
ATOM 935 C CA . LYS A 1 115 ? 12.977 5.035 -7.252 1.00 82.38 115 LYS A CA 1
ATOM 936 C C . LYS A 1 115 ? 12.042 3.836 -7.184 1.00 82.38 115 LYS A C 1
ATOM 938 O O . LYS A 1 115 ? 11.978 3.159 -6.159 1.00 82.38 115 LYS A O 1
ATOM 943 N N . ILE A 1 116 ? 11.320 3.624 -8.271 1.00 84.69 116 ILE A N 1
ATOM 944 C CA . ILE A 1 116 ? 10.529 2.427 -8.524 1.00 84.69 116 ILE A CA 1
ATOM 945 C C . ILE A 1 116 ? 10.901 1.903 -9.902 1.00 84.69 116 ILE A C 1
ATOM 947 O O . ILE A 1 116 ? 11.481 2.618 -10.721 1.00 84.69 116 ILE A O 1
ATOM 951 N N . ASP A 1 117 ? 10.567 0.653 -10.149 1.00 86.44 117 ASP A N 1
ATOM 952 C CA . ASP A 1 117 ? 10.765 0.004 -11.429 1.00 86.44 117 ASP A CA 1
ATOM 953 C C . ASP A 1 117 ? 9.469 -0.654 -11.907 1.00 86.44 117 ASP A C 1
ATOM 955 O O . ASP A 1 117 ? 8.401 -0.577 -11.293 1.00 86.44 117 ASP A O 1
ATOM 959 N N . HIS A 1 118 ? 9.578 -1.292 -13.062 1.00 84.88 118 HIS A N 1
ATOM 960 C CA . HIS A 1 118 ? 8.506 -2.059 -13.671 1.00 84.88 118 HIS A CA 1
ATOM 961 C C . HIS A 1 118 ? 8.002 -3.180 -12.755 1.00 84.88 118 HIS A C 1
ATOM 963 O O . HIS A 1 118 ? 6.797 -3.417 -12.680 1.00 84.88 118 HIS A O 1
ATOM 969 N N . GLU A 1 119 ? 8.905 -3.834 -12.023 1.00 89.50 119 GLU A N 1
ATOM 970 C CA . GLU A 1 119 ? 8.550 -4.904 -11.095 1.00 89.50 119 GLU A CA 1
ATOM 971 C C . GLU A 1 119 ? 7.688 -4.377 -9.940 1.00 89.50 119 GLU A C 1
ATOM 973 O O . GLU A 1 119 ? 6.668 -4.991 -9.621 1.00 89.50 119 GLU A O 1
ATOM 978 N N . PHE A 1 120 ? 8.000 -3.193 -9.401 1.00 91.38 120 PHE A N 1
ATOM 979 C CA . PHE A 1 120 ? 7.218 -2.550 -8.342 1.00 91.38 120 PHE A CA 1
ATOM 980 C C . PHE A 1 120 ? 5.775 -2.346 -8.796 1.00 91.38 120 PHE A C 1
ATOM 982 O O . PHE A 1 120 ? 4.823 -2.689 -8.088 1.00 91.38 120 PHE A O 1
ATOM 989 N N . HIS A 1 121 ? 5.615 -1.786 -9.999 1.00 87.50 121 HIS A N 1
ATOM 990 C CA . HIS A 1 121 ? 4.307 -1.447 -10.546 1.00 87.50 121 HIS A CA 1
ATOM 991 C C . HIS A 1 121 ? 3.492 -2.704 -10.862 1.00 87.50 121 HIS A C 1
ATOM 993 O O . HIS A 1 121 ? 2.317 -2.774 -10.492 1.00 87.50 121 HIS A O 1
ATOM 999 N N . VAL A 1 122 ? 4.108 -3.727 -11.463 1.00 90.19 122 VAL A N 1
ATOM 1000 C CA . VAL A 1 122 ? 3.448 -5.017 -11.720 1.00 90.19 122 VAL A CA 1
ATOM 1001 C C . VAL A 1 122 ? 3.032 -5.680 -10.409 1.00 90.19 122 VAL A C 1
ATOM 1003 O O . VAL A 1 122 ? 1.869 -6.067 -10.274 1.00 90.19 122 VAL A O 1
ATOM 1006 N N . ALA A 1 123 ? 3.927 -5.753 -9.421 1.00 94.38 123 ALA A N 1
ATOM 1007 C CA . ALA A 1 123 ? 3.620 -6.314 -8.109 1.00 94.38 123 ALA A CA 1
ATOM 1008 C C . ALA A 1 123 ? 2.446 -5.574 -7.443 1.00 94.38 123 ALA A C 1
ATOM 1010 O O . ALA A 1 123 ? 1.533 -6.215 -6.915 1.00 94.38 123 ALA A O 1
ATOM 1011 N N . HIS A 1 124 ? 2.413 -4.238 -7.546 1.00 94.19 124 HIS A N 1
ATOM 1012 C CA . HIS A 1 124 ? 1.357 -3.417 -6.947 1.00 94.19 124 HIS A CA 1
ATOM 1013 C C . HIS A 1 124 ? 0.015 -3.670 -7.631 1.00 94.19 124 HIS A C 1
ATOM 1015 O O . HIS A 1 124 ? -1.011 -3.816 -6.964 1.00 94.19 124 HIS A O 1
ATOM 1021 N N . CYS A 1 125 ? 0.015 -3.790 -8.961 1.00 93.44 125 CYS A N 1
ATOM 1022 C CA . CYS A 1 125 ? -1.194 -4.104 -9.715 1.00 93.44 125 CYS A CA 1
ATOM 1023 C C . CYS A 1 125 ? -1.708 -5.511 -9.383 1.00 93.44 125 CYS A C 1
ATOM 1025 O O . CYS A 1 125 ? -2.900 -5.666 -9.121 1.00 93.44 125 CYS A O 1
ATOM 1027 N N . VAL A 1 126 ? -0.832 -6.523 -9.308 1.00 96.12 126 VAL A N 1
ATOM 1028 C CA . VAL A 1 126 ? -1.213 -7.885 -8.891 1.00 96.12 126 VAL A CA 1
ATOM 1029 C C . VAL A 1 126 ? -1.828 -7.869 -7.492 1.00 96.12 126 VAL A C 1
ATOM 1031 O O . VAL A 1 126 ? -2.909 -8.425 -7.288 1.00 96.12 126 VAL A O 1
ATOM 1034 N N . LEU A 1 127 ? -1.179 -7.216 -6.526 1.00 96.81 127 LEU A N 1
ATOM 1035 C CA . LEU A 1 127 ? -1.677 -7.150 -5.154 1.00 96.81 127 LEU A CA 1
ATOM 1036 C C . LEU A 1 127 ? -3.008 -6.394 -5.063 1.00 96.81 127 LEU A C 1
ATOM 1038 O O . LEU A 1 127 ? -3.930 -6.852 -4.386 1.00 96.81 127 LEU A O 1
ATOM 1042 N N . THR A 1 128 ? -3.154 -5.300 -5.808 1.00 95.81 128 THR A N 1
ATOM 1043 C CA . THR A 1 128 ? -4.415 -4.560 -5.924 1.00 95.81 128 THR A CA 1
ATOM 1044 C C . THR A 1 128 ? -5.536 -5.455 -6.457 1.00 95.81 128 THR A C 1
ATOM 1046 O O . THR A 1 128 ? -6.618 -5.482 -5.871 1.00 95.81 128 THR A O 1
ATOM 1049 N N . MET A 1 129 ? -5.285 -6.272 -7.489 1.00 96.31 129 MET A N 1
ATOM 1050 C CA . MET A 1 129 ? -6.281 -7.232 -7.993 1.00 96.31 129 MET A CA 1
ATOM 1051 C C . MET A 1 129 ? -6.665 -8.277 -6.944 1.00 96.31 129 MET A C 1
ATOM 1053 O O . MET A 1 129 ? -7.839 -8.632 -6.819 1.00 96.31 129 MET A O 1
ATOM 1057 N N . LYS A 1 130 ? -5.707 -8.743 -6.135 1.00 96.31 130 LYS A N 1
ATOM 1058 C CA . LYS A 1 130 ? -6.000 -9.662 -5.026 1.00 96.31 130 LYS A CA 1
ATOM 1059 C C . LYS A 1 130 ? -6.870 -9.010 -3.950 1.00 96.31 130 LYS A C 1
ATOM 1061 O O . LYS A 1 130 ? -7.812 -9.645 -3.471 1.00 96.31 130 LYS A O 1
ATOM 1066 N N . ARG A 1 131 ? -6.584 -7.757 -3.578 1.00 95.88 131 ARG A N 1
ATOM 1067 C CA . ARG A 1 131 ? -7.390 -6.984 -2.614 1.00 95.88 131 ARG A CA 1
ATOM 1068 C C . ARG A 1 131 ? -8.807 -6.762 -3.142 1.00 95.88 131 ARG A C 1
ATOM 1070 O O . ARG A 1 131 ? -9.764 -7.021 -2.414 1.00 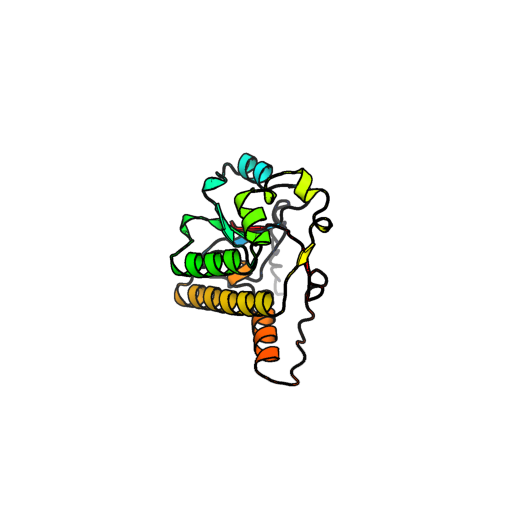95.88 131 ARG A O 1
ATOM 1077 N N . TYR A 1 132 ? -8.938 -6.398 -4.418 1.00 95.38 132 TYR A N 1
ATOM 1078 C CA . TYR A 1 132 ? -10.225 -6.270 -5.097 1.00 95.38 132 TYR A CA 1
ATOM 1079 C C . TYR A 1 132 ? -11.032 -7.565 -5.047 1.00 95.38 132 TYR A C 1
ATOM 1081 O O . TYR A 1 132 ? -12.176 -7.565 -4.594 1.00 95.38 132 TYR A O 1
ATOM 1089 N N . TRP A 1 133 ? -10.423 -8.684 -5.450 1.00 95.12 133 TRP A N 1
ATOM 1090 C CA . TRP A 1 133 ? -11.061 -9.998 -5.415 1.00 95.12 133 TRP A CA 1
ATOM 1091 C C . TRP A 1 133 ? -11.560 -10.341 -4.008 1.00 95.12 133 TRP A C 1
ATOM 1093 O O . TRP A 1 133 ? -12.732 -10.658 -3.818 1.00 95.12 133 TRP A O 1
ATOM 1103 N N . LYS A 1 134 ? -10.705 -10.189 -2.990 1.00 93.81 134 LYS A N 1
ATOM 1104 C CA . LYS A 1 134 ? -11.080 -10.429 -1.589 1.00 93.81 134 LYS A CA 1
ATOM 1105 C C . LYS A 1 134 ? -12.242 -9.535 -1.142 1.00 93.81 134 LYS A C 1
ATOM 1107 O O . LYS A 1 134 ? -13.128 -9.993 -0.415 1.00 93.81 134 LYS A O 1
ATOM 1112 N N . ALA A 1 135 ? -12.260 -8.276 -1.573 1.00 93.31 135 ALA A N 1
ATOM 1113 C CA . ALA A 1 135 ? -13.342 -7.357 -1.252 1.00 93.31 135 ALA A CA 1
ATOM 1114 C C . ALA A 1 135 ? -14.663 -7.739 -1.926 1.00 93.31 135 ALA A C 1
ATOM 1116 O O . ALA A 1 135 ? -15.719 -7.628 -1.304 1.00 93.31 135 ALA A O 1
ATOM 1117 N N . ARG A 1 136 ? -14.611 -8.246 -3.162 1.00 92.00 136 ARG A N 1
ATOM 1118 C CA . ARG A 1 136 ? -15.780 -8.773 -3.876 1.00 92.00 136 ARG A CA 1
ATOM 1119 C C . ARG A 1 136 ? -16.348 -10.017 -3.197 1.00 92.00 136 ARG A C 1
ATOM 1121 O O . ARG A 1 136 ? -17.550 -10.053 -2.959 1.00 92.00 136 ARG A O 1
ATOM 1128 N N . GLU A 1 137 ? -15.496 -10.968 -2.827 1.00 93.31 137 GLU A N 1
ATOM 1129 C CA . GLU A 1 137 ? -15.911 -12.226 -2.189 1.00 93.31 137 GLU A CA 1
ATOM 1130 C C . GLU A 1 137 ? -16.491 -12.016 -0.785 1.00 93.31 137 GLU A C 1
ATOM 1132 O O . GLU A 1 137 ? -17.477 -12.638 -0.399 1.00 93.31 137 GLU A O 1
ATOM 1137 N N . SER A 1 138 ? -15.892 -11.118 -0.000 1.00 90.81 138 SER A N 1
ATOM 1138 C CA . SER A 1 138 ? -16.325 -10.866 1.382 1.00 90.81 138 SER A CA 1
ATOM 1139 C C . SER A 1 138 ? -17.391 -9.773 1.513 1.00 90.81 138 SER A C 1
ATOM 1141 O O . SER A 1 138 ? -17.985 -9.610 2.582 1.00 90.81 138 SER A O 1
ATOM 1143 N N . GLY A 1 139 ? -17.594 -8.970 0.464 1.00 89.56 139 GLY A N 1
ATOM 1144 C CA . GLY A 1 139 ? -18.365 -7.727 0.515 1.00 89.56 139 GLY A CA 1
ATOM 1145 C C . GLY A 1 139 ? -17.730 -6.634 1.387 1.00 89.56 139 GLY A C 1
ATOM 1146 O O . GLY A 1 139 ? -18.409 -5.654 1.711 1.00 89.56 139 GLY A O 1
ATOM 1147 N N . ARG A 1 140 ? -16.467 -6.800 1.814 1.00 91.19 140 ARG A N 1
ATOM 1148 C CA . ARG A 1 140 ? -15.761 -5.884 2.720 1.00 91.19 140 ARG A CA 1
ATOM 1149 C C . ARG A 1 140 ? -14.399 -5.469 2.177 1.00 91.19 140 ARG A C 1
ATOM 1151 O O . ARG A 1 140 ? -13.601 -6.319 1.805 1.00 91.19 140 ARG A O 1
ATOM 1158 N N . HIS A 1 141 ? -14.088 -4.179 2.218 1.00 92.69 141 HIS A N 1
ATOM 1159 C CA . HIS A 1 141 ? -12.796 -3.637 1.782 1.00 92.69 141 HIS A CA 1
ATOM 1160 C C . HIS A 1 141 ? -12.055 -2.938 2.923 1.00 92.69 141 HIS A C 1
ATOM 1162 O O . HIS A 1 141 ? -12.659 -2.520 3.912 1.00 92.69 141 HIS A O 1
ATOM 1168 N N . VAL A 1 142 ? -10.732 -2.831 2.783 1.00 93.19 142 VAL A N 1
ATOM 1169 C CA . VAL A 1 142 ? -9.848 -2.247 3.805 1.00 93.19 142 VAL A CA 1
ATOM 1170 C C . VAL A 1 142 ? -9.547 -0.783 3.505 1.00 93.19 142 VAL A C 1
ATOM 1172 O O . VAL A 1 142 ? -9.513 0.031 4.421 1.00 93.19 142 VAL A O 1
ATOM 1175 N N . CYS A 1 143 ? -9.395 -0.429 2.232 1.00 92.69 143 CYS A N 1
ATOM 1176 C CA . CYS A 1 143 ? -9.285 0.953 1.787 1.00 92.69 143 CYS A CA 1
ATOM 1177 C C . CYS A 1 143 ? -10.186 1.198 0.568 1.00 92.69 143 CYS A C 1
ATOM 1179 O O . CYS A 1 143 ? -10.317 0.298 -0.261 1.00 92.69 143 CYS A O 1
ATOM 1181 N N . PRO A 1 144 ? -10.824 2.375 0.412 1.00 89.94 144 PRO A N 1
ATOM 1182 C CA . PRO A 1 144 ? -11.675 2.652 -0.748 1.00 89.94 144 PRO A CA 1
ATOM 1183 C C . PRO A 1 144 ? -10.937 2.511 -2.091 1.00 89.94 144 PRO A C 1
ATOM 1185 O O . PRO A 1 144 ? -11.504 1.983 -3.044 1.00 89.94 144 PRO A O 1
ATOM 1188 N N . ARG A 1 145 ? -9.645 2.861 -2.142 1.00 90.06 145 ARG A N 1
ATOM 1189 C CA . ARG A 1 145 ? -8.788 2.665 -3.322 1.00 90.06 145 ARG A CA 1
ATOM 1190 C C . ARG A 1 145 ? -8.647 1.192 -3.744 1.00 90.06 145 ARG A C 1
ATOM 1192 O O . ARG A 1 145 ? -8.427 0.923 -4.921 1.00 90.06 145 ARG A O 1
ATOM 1199 N N . ASP A 1 146 ? -8.821 0.235 -2.825 1.00 92.50 146 ASP A N 1
ATOM 1200 C CA . ASP A 1 146 ? -8.763 -1.208 -3.130 1.00 92.50 146 ASP A CA 1
ATOM 1201 C C . ASP A 1 146 ? -9.909 -1.657 -4.060 1.00 92.50 146 ASP A C 1
ATOM 1203 O O . ASP A 1 146 ? -9.858 -2.750 -4.623 1.00 92.50 146 ASP A O 1
ATOM 1207 N N . ILE A 1 147 ? -10.970 -0.851 -4.180 1.00 91.50 147 ILE A N 1
ATOM 1208 C CA . ILE A 1 147 ? -12.175 -1.175 -4.954 1.00 91.50 147 ILE A CA 1
ATOM 1209 C C . ILE A 1 147 ? -12.633 -0.051 -5.885 1.00 91.50 147 ILE A C 1
ATOM 1211 O O . ILE A 1 147 ? -13.708 -0.158 -6.475 1.00 91.50 147 ILE A O 1
ATOM 1215 N N . ASP A 1 148 ? -11.833 1.004 -6.017 1.00 89.69 148 ASP A N 1
ATOM 1216 C CA . ASP A 1 148 ? -12.125 2.114 -6.914 1.00 89.69 148 ASP A CA 1
ATOM 1217 C C . ASP A 1 148 ? -12.065 1.675 -8.380 1.00 89.69 148 ASP A C 1
ATOM 1219 O O . ASP A 1 148 ? -11.076 1.096 -8.829 1.00 89.69 148 ASP A O 1
ATOM 1223 N N . HIS A 1 149 ? -13.101 1.996 -9.152 1.00 86.88 149 HIS A N 1
ATOM 1224 C CA . HIS A 1 149 ? -13.184 1.581 -10.551 1.00 86.88 149 HIS A CA 1
ATOM 1225 C C . HIS A 1 149 ? -11.994 2.066 -11.396 1.00 86.88 149 HIS A C 1
ATOM 1227 O O . HIS A 1 149 ? -11.456 1.298 -12.195 1.00 86.88 149 HIS A O 1
ATOM 1233 N N . GLY A 1 150 ? -11.562 3.318 -11.224 1.00 85.25 150 GLY A N 1
ATOM 1234 C CA . GLY A 1 150 ? -10.447 3.889 -11.980 1.00 85.25 150 GLY A CA 1
ATOM 1235 C C . GLY A 1 150 ? -9.122 3.200 -11.662 1.00 85.25 150 GLY A C 1
ATOM 1236 O O . GLY A 1 150 ? -8.391 2.813 -12.574 1.00 85.25 150 GLY A O 1
ATOM 1237 N N . HIS A 1 151 ? -8.846 2.982 -10.377 1.00 87.88 151 HIS A N 1
ATOM 1238 C CA . HIS A 1 151 ? -7.656 2.278 -9.915 1.00 87.88 151 HIS A CA 1
ATOM 1239 C C . HIS A 1 151 ? -7.622 0.830 -10.414 1.00 87.88 151 HIS A C 1
ATOM 1241 O O . HIS A 1 151 ? -6.600 0.372 -10.923 1.00 87.88 151 HIS A O 1
ATOM 1247 N N . ILE A 1 152 ? -8.755 0.127 -10.342 1.00 91.69 152 ILE A N 1
ATOM 1248 C CA . ILE A 1 152 ? -8.863 -1.252 -10.818 1.00 91.69 152 ILE A CA 1
ATOM 1249 C C . ILE A 1 152 ? -8.685 -1.336 -12.336 1.00 91.69 152 ILE A C 1
ATOM 1251 O O . ILE A 1 152 ? -7.920 -2.178 -12.805 1.00 91.69 152 ILE A O 1
ATOM 1255 N N . SER A 1 153 ? -9.316 -0.437 -13.095 1.00 89.38 153 SER A N 1
ATOM 1256 C CA . SER A 1 153 ? -9.156 -0.349 -14.553 1.00 89.38 153 SER A CA 1
ATOM 1257 C C . SER A 1 153 ? -7.701 -0.085 -14.952 1.00 89.38 153 SER A C 1
ATOM 1259 O O . SER A 1 153 ? -7.177 -0.741 -15.850 1.00 89.38 153 SER A O 1
ATOM 1261 N N . HIS A 1 154 ? -7.019 0.827 -14.248 1.00 87.50 154 HIS A N 1
ATOM 1262 C CA . HIS A 1 154 ? -5.592 1.093 -14.448 1.00 87.50 154 HIS A CA 1
ATOM 1263 C C . HIS A 1 154 ? -4.746 -0.156 -14.208 1.00 87.50 154 HIS A C 1
ATOM 1265 O O . HIS A 1 154 ? -3.957 -0.538 -15.070 1.00 87.50 154 HIS A O 1
ATOM 1271 N N . CYS A 1 155 ? -4.926 -0.820 -13.065 1.00 91.00 155 CYS A N 1
ATOM 1272 C CA . CYS A 1 155 ? -4.152 -2.010 -12.730 1.00 91.00 155 CYS A CA 1
ATOM 1273 C C . CYS A 1 155 ? -4.390 -3.159 -13.717 1.00 91.00 155 CYS A C 1
ATOM 1275 O O . CYS A 1 155 ? -3.426 -3.819 -14.099 1.00 91.00 155 CYS A O 1
ATOM 1277 N N . PHE A 1 156 ? -5.627 -3.376 -14.173 1.00 90.94 156 PHE A N 1
ATOM 1278 C CA . PHE A 1 156 ? -5.902 -4.341 -15.240 1.00 90.94 156 PHE A C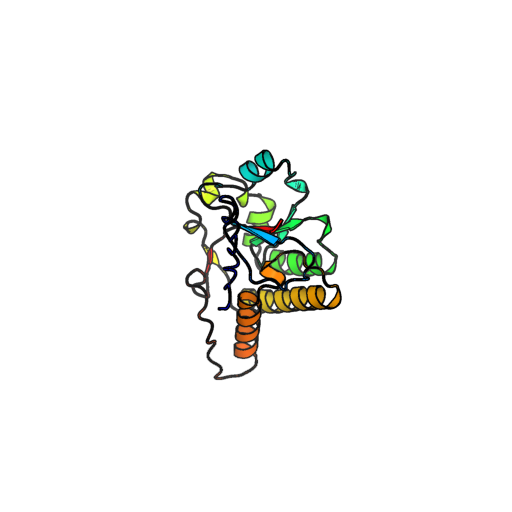A 1
ATOM 1279 C C . PHE A 1 156 ? -5.177 -3.972 -16.533 1.00 90.94 156 PHE A C 1
ATOM 1281 O O . PHE A 1 156 ? -4.452 -4.810 -17.059 1.00 90.94 156 PHE A O 1
ATOM 1288 N N . GLY A 1 157 ? -5.295 -2.726 -16.999 1.00 87.69 157 GLY A N 1
ATOM 1289 C CA . GLY A 1 157 ? -4.638 -2.283 -18.232 1.00 87.69 157 GLY A CA 1
ATOM 1290 C C . GLY A 1 157 ? -3.112 -2.419 -18.178 1.00 87.69 157 GLY A C 1
ATOM 1291 O O . GLY A 1 157 ? -2.489 -2.833 -19.154 1.00 87.69 157 GLY A O 1
ATOM 1292 N N . VAL A 1 158 ? -2.499 -2.144 -17.021 1.00 84.38 158 VAL A N 1
ATOM 1293 C CA . VAL A 1 158 ? -1.065 -2.391 -16.808 1.00 84.38 158 VAL A CA 1
ATOM 1294 C C . VAL A 1 158 ? -0.761 -3.879 -16.951 1.00 84.38 158 VAL A C 1
ATOM 1296 O O . VAL A 1 158 ? 0.094 -4.235 -17.755 1.00 84.38 158 VAL A O 1
ATOM 1299 N N . LEU A 1 159 ? -1.473 -4.761 -16.248 1.00 89.38 159 LEU A N 1
ATOM 1300 C CA . LEU A 1 159 ? -1.242 -6.208 -16.346 1.00 89.38 159 LEU A CA 1
ATOM 1301 C C . LEU A 1 159 ? -1.466 -6.741 -17.772 1.00 89.38 159 LEU A C 1
ATOM 1303 O O . LEU A 1 159 ? -0.693 -7.579 -18.236 1.00 89.38 159 LEU A O 1
ATOM 1307 N N . GLU A 1 160 ? -2.460 -6.219 -18.493 1.00 89.31 160 GLU A N 1
ATOM 1308 C CA . GLU A 1 160 ? -2.697 -6.535 -19.904 1.00 89.31 160 GLU A CA 1
ATOM 1309 C C . GLU A 1 160 ? -1.520 -6.122 -20.788 1.00 89.31 160 GLU A C 1
ATOM 1311 O O . GLU A 1 160 ? -1.090 -6.919 -21.615 1.00 89.31 160 GLU A O 1
ATOM 1316 N N . SER A 1 161 ? -0.942 -4.934 -20.583 1.00 84.19 161 SER A N 1
ATOM 1317 C CA . SER A 1 161 ? 0.215 -4.479 -21.372 1.00 84.19 161 SER A CA 1
ATOM 1318 C C . SER A 1 161 ? 1.465 -5.349 -21.187 1.00 84.19 161 SER A C 1
ATOM 1320 O O . SER A 1 161 ? 2.285 -5.454 -22.097 1.00 84.19 161 SER A O 1
ATOM 1322 N N . TYR A 1 162 ? 1.597 -6.013 -20.032 1.00 80.94 162 TYR A N 1
ATOM 1323 C CA . TYR A 1 162 ? 2.662 -6.992 -19.788 1.00 80.94 162 TYR A CA 1
ATOM 1324 C C . TYR A 1 162 ? 2.347 -8.372 -20.373 1.00 80.94 162 TYR A C 1
ATOM 1326 O O . TYR A 1 162 ? 3.264 -9.089 -20.772 1.00 80.94 162 TYR A O 1
ATOM 1334 N N . ALA A 1 163 ? 1.072 -8.761 -20.411 1.00 86.56 163 ALA A N 1
ATOM 1335 C CA . ALA A 1 163 ? 0.642 -10.065 -20.907 1.00 86.56 163 ALA A CA 1
ATOM 1336 C C . ALA A 1 163 ? 0.486 -10.114 -22.439 1.00 86.56 163 ALA A C 1
ATOM 1338 O O . ALA A 1 163 ? 0.734 -11.156 -23.047 1.00 86.56 163 ALA A O 1
ATOM 1339 N N . PHE A 1 164 ? 0.086 -9.004 -23.066 1.00 83.75 164 PHE A N 1
ATOM 1340 C CA . PHE A 1 164 ? -0.270 -8.926 -24.481 1.00 83.75 164 PHE A CA 1
ATOM 1341 C C . PHE A 1 164 ? 0.529 -7.828 -25.191 1.00 83.75 164 PHE A C 1
ATOM 1343 O O . PHE A 1 164 ? 0.338 -6.633 -24.964 1.00 83.75 164 PHE A O 1
ATOM 1350 N N . SER A 1 165 ? 1.424 -8.228 -26.097 1.00 74.38 165 SER A N 1
ATOM 1351 C CA . SER A 1 165 ? 2.226 -7.282 -26.875 1.00 74.38 165 SER A CA 1
ATOM 1352 C C . SER A 1 165 ? 1.356 -6.416 -27.797 1.00 74.38 165 SER A C 1
ATOM 1354 O O . SER A 1 165 ? 0.435 -6.899 -28.453 1.00 74.38 165 SER A O 1
ATOM 1356 N N . GLY A 1 166 ? 1.665 -5.117 -27.867 1.00 65.31 166 GLY A N 1
ATOM 1357 C CA . GLY A 1 166 ? 0.962 -4.158 -28.731 1.00 65.31 166 GLY A CA 1
ATOM 1358 C C . GLY A 1 166 ? -0.306 -3.544 -28.131 1.00 65.31 166 GLY A C 1
ATOM 1359 O O . GLY A 1 166 ? -0.955 -2.743 -28.802 1.00 65.31 166 GLY A O 1
ATOM 1360 N N . PHE A 1 167 ? -0.657 -3.873 -26.885 1.00 70.12 167 PHE A N 1
ATOM 1361 C CA . PHE A 1 167 ? -1.726 -3.183 -26.166 1.00 70.12 167 PHE A CA 1
ATOM 1362 C C . PHE A 1 167 ? -1.167 -1.868 -25.609 1.00 70.12 167 PHE A C 1
ATOM 1364 O O . PHE A 1 167 ? -0.341 -1.871 -24.697 1.00 70.12 167 PHE A O 1
ATOM 1371 N N . GLU A 1 168 ? -1.594 -0.730 -26.164 1.00 60.78 168 GLU A N 1
ATOM 1372 C CA . GLU A 1 168 ? -1.349 0.563 -25.523 1.00 60.78 168 GLU A CA 1
ATOM 1373 C C . GLU A 1 168 ? -2.260 0.689 -24.301 1.00 60.78 168 GLU A C 1
ATOM 1375 O O . GLU A 1 168 ? -3.486 0.585 -24.404 1.00 60.78 168 GLU A O 1
ATOM 1380 N N . THR A 1 169 ? -1.677 0.957 -23.133 1.00 58.94 169 THR A N 1
ATOM 1381 C CA . THR A 1 169 ? -2.462 1.340 -21.961 1.00 58.94 169 THR A CA 1
ATOM 1382 C C . THR A 1 169 ? -3.153 2.671 -22.260 1.00 58.94 169 THR A C 1
ATOM 1384 O O . THR A 1 169 ? -2.517 3.725 -22.237 1.00 58.94 169 THR A O 1
ATOM 1387 N N . GLN A 1 170 ? -4.466 2.653 -22.509 1.00 53.94 170 GLN A N 1
ATOM 1388 C CA . GLN A 1 170 ? -5.261 3.887 -22.633 1.00 53.94 170 GLN A CA 1
ATOM 1389 C C . GLN A 1 170 ? -5.239 4.710 -21.333 1.00 53.94 170 GLN A C 1
ATOM 1391 O O . GLN A 1 170 ? -5.486 5.917 -21.333 1.00 53.94 170 GLN A O 1
ATOM 1396 N N . HIS A 1 171 ? -4.888 4.066 -20.221 1.00 53.50 171 HIS A N 1
ATOM 1397 C CA . HIS A 1 171 ? -4.594 4.705 -18.953 1.00 53.50 171 HIS A CA 1
ATOM 1398 C C . HIS A 1 171 ? -3.134 5.169 -18.959 1.00 53.50 171 HIS A C 1
ATOM 1400 O O . HIS A 1 171 ? -2.223 4.410 -18.631 1.00 53.50 171 HIS A O 1
ATOM 1406 N N . ARG A 1 172 ? -2.900 6.423 -19.376 1.00 47.16 172 ARG A N 1
ATOM 1407 C CA . ARG A 1 172 ? -1.618 7.103 -19.126 1.00 47.16 172 ARG A CA 1
ATOM 1408 C C . ARG A 1 172 ? -1.269 6.925 -17.648 1.00 47.16 172 ARG A C 1
ATOM 1410 O O . ARG A 1 172 ? -2.123 7.195 -16.804 1.00 47.16 172 ARG A O 1
ATOM 1417 N N . MET A 1 173 ? -0.030 6.515 -17.353 1.00 48.84 173 MET A N 1
ATOM 1418 C CA . MET A 1 173 ? 0.518 6.633 -16.000 1.00 48.84 173 MET A CA 1
ATOM 1419 C C . MET A 1 173 ? 0.197 8.039 -15.488 1.00 48.84 173 MET A C 1
ATOM 1421 O O . MET A 1 173 ? 0.383 9.018 -16.221 1.00 48.84 173 MET A O 1
ATOM 1425 N N . ASP A 1 174 ? -0.345 8.128 -14.274 1.00 43.31 174 ASP A N 1
ATOM 1426 C CA . ASP A 1 174 ? -0.540 9.405 -13.594 1.00 43.31 174 ASP A CA 1
ATOM 1427 C C . ASP A 1 174 ? 0.755 10.229 -13.747 1.00 43.31 174 ASP A C 1
ATOM 1429 O O . ASP A 1 174 ? 1.835 9.673 -13.536 1.00 43.31 174 ASP A O 1
ATOM 1433 N N . PRO A 1 175 ? 0.705 11.517 -14.133 1.00 38.81 175 PRO A N 1
ATOM 1434 C CA . PRO A 1 175 ? 1.891 12.369 -14.244 1.00 38.81 175 PRO A CA 1
ATOM 1435 C C . PRO A 1 175 ? 2.765 12.434 -12.973 1.00 38.81 175 PRO A C 1
ATOM 1437 O O . PRO A 1 175 ? 3.872 12.967 -13.036 1.00 38.81 175 PRO A O 1
ATOM 1440 N N . GLN A 1 176 ? 2.310 11.903 -11.832 1.00 42.84 176 GLN A N 1
ATOM 1441 C CA . GLN A 1 176 ? 3.123 11.694 -10.624 1.00 42.84 176 GLN A CA 1
ATOM 1442 C C . GLN A 1 176 ? 4.070 10.480 -10.679 1.00 42.84 176 GLN A C 1
ATOM 1444 O O . GLN A 1 176 ? 4.927 10.345 -9.806 1.00 42.84 176 GLN A O 1
ATOM 1449 N N . VAL A 1 177 ? 3.934 9.615 -11.686 1.00 48.91 177 VAL A N 1
ATOM 1450 C CA . VAL A 1 177 ? 4.738 8.411 -11.907 1.00 48.91 177 VAL A CA 1
ATOM 1451 C C . VAL A 1 177 ? 5.443 8.551 -13.251 1.00 48.91 177 VAL A C 1
ATOM 1453 O O . VAL A 1 177 ? 4.904 8.194 -14.295 1.00 48.91 177 VAL A O 1
ATOM 1456 N N . ASN A 1 178 ? 6.678 9.054 -13.258 1.00 47.53 178 ASN A N 1
ATOM 1457 C CA . ASN A 1 178 ? 7.499 9.095 -14.479 1.00 47.53 178 ASN A CA 1
ATOM 1458 C C . ASN A 1 178 ? 8.104 7.708 -14.811 1.00 47.53 178 ASN A C 1
ATOM 1460 O O . ASN A 1 178 ? 9.281 7.596 -15.157 1.00 47.53 178 ASN A O 1
ATOM 1464 N N . GLY A 1 179 ? 7.343 6.630 -14.579 1.00 58.94 179 GLY A N 1
ATOM 1465 C CA . GLY A 1 179 ? 7.723 5.217 -14.750 1.00 58.94 179 GLY A CA 1
ATOM 1466 C C . GLY A 1 179 ? 8.894 4.708 -13.892 1.00 58.94 179 GLY A C 1
ATOM 1467 O O . GLY A 1 179 ? 9.106 3.506 -13.798 1.00 58.94 179 GLY A O 1
ATOM 1468 N N . THR A 1 180 ? 9.654 5.608 -13.269 1.00 65.69 180 THR A N 1
ATOM 1469 C CA . THR A 1 180 ? 10.920 5.331 -12.565 1.00 65.69 180 THR A CA 1
ATOM 1470 C C . THR A 1 180 ? 10.981 5.967 -11.179 1.00 65.69 180 THR A C 1
ATOM 1472 O O . THR A 1 180 ? 11.897 5.707 -10.398 1.00 65.69 180 THR A O 1
ATOM 1475 N N . GLU A 1 181 ? 10.013 6.828 -10.874 1.00 71.81 181 GLU A N 1
ATOM 1476 C CA . GLU A 1 181 ? 9.926 7.576 -9.632 1.00 71.81 181 GLU A CA 1
ATOM 1477 C C . GLU A 1 181 ? 8.479 7.606 -9.163 1.00 71.81 181 GLU A C 1
ATOM 1479 O O . GLU A 1 181 ? 7.562 7.818 -9.958 1.00 71.81 181 GLU A O 1
ATOM 1484 N N . LEU A 1 182 ? 8.302 7.402 -7.865 1.00 76.06 182 LEU A N 1
ATOM 1485 C CA . LEU A 1 182 ? 7.046 7.550 -7.160 1.00 76.06 182 LEU A CA 1
ATOM 1486 C C . LEU A 1 182 ? 7.247 8.596 -6.071 1.00 76.06 182 LEU A C 1
ATOM 1488 O O . LEU A 1 182 ? 8.165 8.492 -5.253 1.00 76.06 182 LEU A O 1
ATOM 1492 N N . MET A 1 183 ? 6.385 9.607 -6.049 1.00 75.38 183 MET A N 1
ATOM 1493 C CA . MET A 1 183 ? 6.397 10.566 -4.956 1.00 75.38 183 MET A CA 1
ATOM 1494 C C . MET A 1 183 ? 5.864 9.911 -3.688 1.00 75.38 183 MET A C 1
ATOM 1496 O O . MET A 1 183 ? 4.817 9.271 -3.732 1.00 75.38 183 MET A O 1
ATOM 1500 N N . TRP A 1 184 ? 6.570 10.057 -2.564 1.00 75.12 184 TRP A N 1
ATOM 1501 C CA . TRP A 1 184 ? 6.093 9.519 -1.292 1.00 75.12 184 TRP A CA 1
ATOM 1502 C C . TRP A 1 184 ? 5.060 10.448 -0.655 1.00 75.12 184 TRP A C 1
ATOM 1504 O O . TRP A 1 184 ? 5.394 11.444 -0.011 1.00 75.12 184 TRP A O 1
ATOM 1514 N N . ILE A 1 185 ? 3.789 10.116 -0.853 1.00 76.50 185 ILE A N 1
ATOM 1515 C CA . ILE A 1 185 ? 2.626 10.796 -0.302 1.00 76.50 185 ILE A CA 1
ATOM 1516 C C . ILE A 1 185 ? 1.775 9.749 0.409 1.00 76.50 185 ILE A C 1
ATOM 1518 O O . ILE A 1 185 ? 0.945 9.068 -0.194 1.00 76.50 185 ILE A O 1
ATOM 1522 N N . VAL A 1 186 ? 1.976 9.646 1.722 1.00 79.31 186 VAL A N 1
ATOM 1523 C CA . VAL A 1 186 ? 1.170 8.751 2.552 1.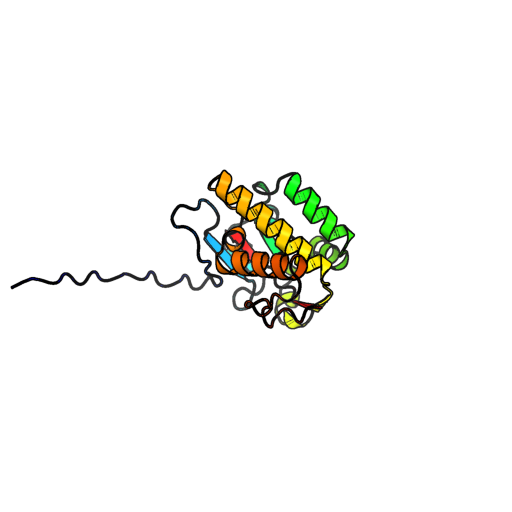00 79.31 186 VAL A CA 1
ATOM 1524 C C . VAL A 1 186 ? -0.287 9.215 2.599 1.00 79.31 186 VAL A C 1
ATOM 1526 O O . VAL A 1 186 ? -0.586 10.404 2.723 1.00 79.31 186 VAL A O 1
ATOM 1529 N N . ASN A 1 187 ? -1.193 8.250 2.519 1.00 85.19 187 ASN A N 1
ATOM 1530 C CA . ASN A 1 187 ? -2.628 8.440 2.669 1.00 85.19 187 ASN A CA 1
ATOM 1531 C C . ASN A 1 187 ? -3.138 7.652 3.888 1.00 85.19 187 ASN A C 1
ATOM 1533 O O . ASN A 1 187 ? -2.447 6.761 4.369 1.00 85.19 187 ASN A O 1
ATOM 1537 N N . ALA A 1 188 ? -4.341 7.924 4.388 1.00 86.50 188 ALA A N 1
ATOM 1538 C CA . ALA A 1 188 ? -4.984 7.127 5.438 1.00 86.50 188 ALA A CA 1
ATOM 1539 C C . ALA A 1 188 ? -6.441 6.813 5.094 1.00 86.50 188 ALA A C 1
ATOM 1541 O O . ALA A 1 188 ? -7.180 7.707 4.682 1.00 86.50 188 ALA A O 1
ATOM 1542 N N . CYS A 1 189 ? -6.864 5.562 5.280 1.00 88.62 189 CYS A N 1
ATOM 1543 C CA . CYS A 1 189 ? -8.237 5.123 5.002 1.00 88.62 189 CYS A CA 1
ATOM 1544 C C . CYS A 1 189 ? -9.062 5.069 6.293 1.00 88.62 189 CYS A C 1
ATOM 1546 O O . CYS A 1 189 ? -8.606 4.499 7.289 1.00 88.62 189 CYS A O 1
ATOM 1548 N N . PHE A 1 190 ? -10.271 5.642 6.274 1.00 79.38 190 PHE A N 1
ATOM 1549 C CA . PHE A 1 190 ? -11.178 5.696 7.430 1.00 79.38 190 PHE A CA 1
ATOM 1550 C C . PHE A 1 190 ? -12.673 5.722 7.064 1.00 79.38 190 PHE A C 1
ATOM 1552 O O . PHE A 1 190 ? -13.044 5.966 5.887 1.00 79.38 190 PHE A O 1
#

Secondary structure (DSSP, 8-state):
-----------PPPPTT--B-----TT-BS---EEE--TTS-SHHHHHHHHT--GGGEEEETTTTEEEEGGG--HHHHHHHHHHHHH-HHHHHHHHTT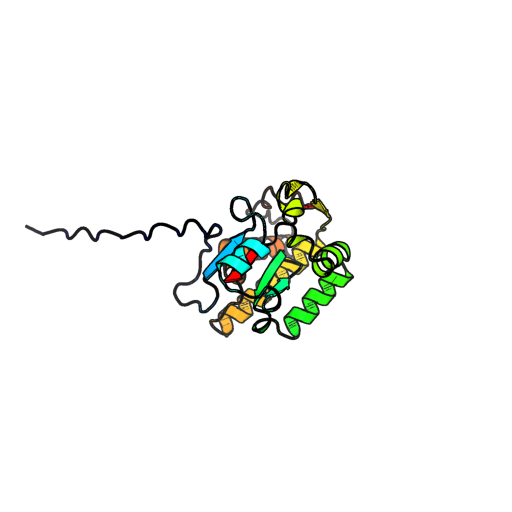GGGSHHHHT-GGG-EEE--HHHHHHHHHHHHHHHHHHHHHSB-SSGGGS-HHHHHHHHHHHHHHHSTT---SS---TTB-SSEEE---EEE-

pLDDT: mean 76.59, std 18.2, range [31.09, 97.31]

Sequence (190 aa):
MGIALAATLHRASPDPNVWLSWDLPKDSKGPKNQLQFTWPHPNFTTWSAESGRNIDDFYLRLDDQTLIPTASVDASELQYQSWYATHYPWFATLGDSRAYLNSTYWRSPRSLPLKIDHEFHVAHCVLTMKRYWKARESGRHVCPRDIDHGHISHCFGVLESYAFSGFETQHRMDPQVNGTELMWIVNACF

Radius of gyration: 18.4 Å; chains: 1; bounding box: 66×35×47 Å

Organism: NCBI:txid1447943